Protein AF-A0A1M5XZ01-F1 (afdb_monomer_lite)

Foldseek 3Di:
DDDDDDPPPPDDDDDDDDDDDDDDDDDDDDDDDDDDDDDDDDDDDDDDDDDDDDDDPPPPPPPPPPPDDDPLLVLLVVLVVDDCVPHVVSNVLLVDDLVSLVVQLVVLVVQLVVCVVVVNVVSNVVSVVSNSNSVSSSCSSVVHHVVVVVVVLVVCCQVQNPPNPHDPPPPPPPDPDDDDPDDD

Radius of gyration: 32.96 Å; chains: 1; bounding box: 76×90×82 Å

Sequence (184 aa):
MTDAVKFSDLKYHDLHGDGSRRSETRRRSSGPRQPRAVRAQAPASSPRETENPLAPDSLSGIAPPSQQPGELDRLYRSLAEVTPESHPRTARLLASSTRKTAQKVIEEAGEVALEAVKHHPRGIVRESADLLYHLVALWHRAGIDPDDVW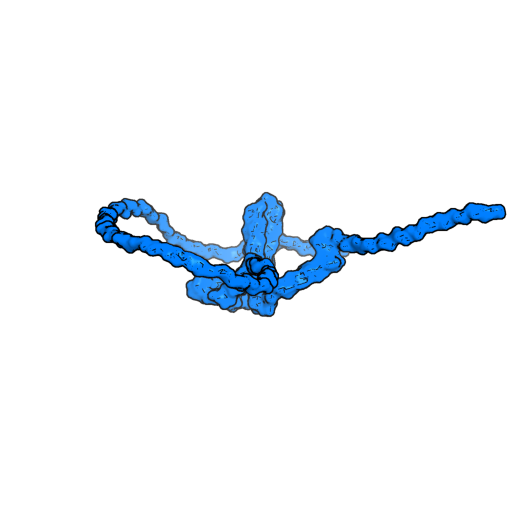TEMRCRADTLGIAEKRPKARSDHRNPPPTKTEQE

Structure (mmCIF, N/CA/C/O backbone):
data_AF-A0A1M5XZ01-F1
#
_entry.id   AF-A0A1M5XZ01-F1
#
loop_
_atom_site.group_PDB
_atom_site.id
_atom_site.type_symbol
_atom_site.label_atom_id
_atom_site.label_alt_id
_atom_site.label_comp_id
_atom_site.label_asym_id
_atom_site.label_entity_id
_atom_site.label_seq_id
_atom_site.pdbx_PDB_ins_code
_atom_site.Cartn_x
_atom_site.Cartn_y
_atom_site.Cartn_z
_atom_site.occupancy
_atom_site.B_iso_or_equiv
_atom_site.auth_seq_id
_atom_site.auth_comp_id
_atom_site.auth_asym_id
_atom_site.auth_atom_id
_atom_site.pdbx_PDB_model_num
ATOM 1 N N . MET A 1 1 ? 6.744 -15.001 32.342 1.00 37.38 1 MET A N 1
ATOM 2 C CA . MET A 1 1 ? 6.482 -13.586 32.008 1.00 37.38 1 MET A CA 1
ATOM 3 C C . MET A 1 1 ? 7.765 -13.056 31.404 1.00 37.38 1 MET A C 1
ATOM 5 O O . MET A 1 1 ? 8.748 -12.984 32.122 1.00 37.38 1 MET A O 1
ATOM 9 N N . THR A 1 2 ? 7.791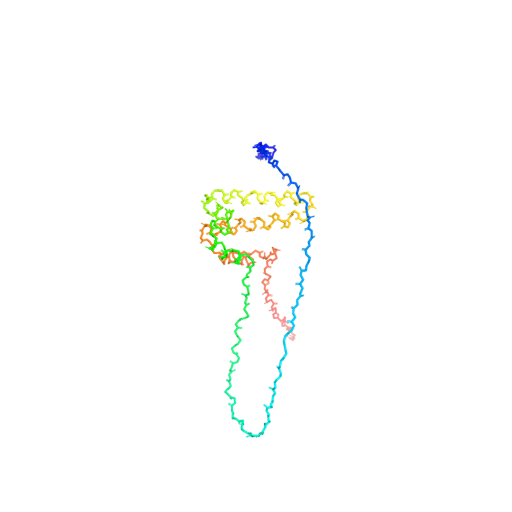 -12.844 30.092 1.00 37.16 2 THR A N 1
ATOM 10 C CA . THR A 1 2 ? 8.964 -12.350 29.351 1.00 37.16 2 THR A CA 1
ATOM 11 C C . THR A 1 2 ? 8.722 -10.907 28.940 1.00 37.16 2 THR A C 1
ATOM 13 O O . THR A 1 2 ? 7.599 -10.560 28.573 1.00 37.16 2 THR A O 1
ATOM 16 N N . ASP A 1 3 ? 9.756 -10.081 29.058 1.00 34.75 3 ASP A N 1
ATOM 17 C CA . ASP A 1 3 ? 9.628 -8.628 29.103 1.00 34.75 3 ASP A CA 1
ATOM 18 C C . ASP A 1 3 ? 9.077 -7.976 27.834 1.00 34.75 3 ASP A C 1
ATOM 20 O O . ASP A 1 3 ? 9.408 -8.334 26.702 1.00 34.75 3 ASP A O 1
ATOM 24 N N . ALA A 1 4 ? 8.268 -6.939 28.053 1.00 40.03 4 ALA A N 1
ATOM 25 C CA . ALA A 1 4 ? 7.840 -6.032 27.005 1.00 40.03 4 ALA A CA 1
ATOM 26 C C . ALA A 1 4 ? 9.023 -5.157 26.565 1.00 40.03 4 ALA A C 1
ATOM 28 O O . ALA A 1 4 ? 9.510 -4.320 27.330 1.00 40.03 4 ALA A O 1
ATOM 29 N N . VAL A 1 5 ? 9.454 -5.315 25.312 1.00 45.03 5 VAL A N 1
ATOM 30 C CA . VAL A 1 5 ? 10.414 -4.404 24.678 1.00 45.03 5 VAL A CA 1
ATOM 31 C C . VAL A 1 5 ? 9.781 -3.013 24.613 1.00 45.03 5 VAL A C 1
ATOM 33 O O . VAL A 1 5 ? 8.782 -2.803 23.925 1.00 45.03 5 VAL A O 1
ATOM 36 N N . LYS A 1 6 ? 10.339 -2.057 25.362 1.00 38.44 6 LYS A N 1
ATOM 37 C CA . LYS A 1 6 ? 9.835 -0.681 25.400 1.00 38.44 6 LYS A CA 1
ATOM 38 C C . LYS A 1 6 ? 10.097 0.003 24.059 1.00 38.44 6 LYS A C 1
ATOM 40 O O . LYS A 1 6 ? 11.237 0.137 23.633 1.00 38.44 6 LYS A O 1
ATOM 45 N N . PHE A 1 7 ? 9.036 0.502 23.431 1.00 39.72 7 PHE A N 1
ATOM 46 C CA . PHE A 1 7 ? 9.066 1.172 22.123 1.00 39.72 7 PHE A CA 1
ATOM 47 C C . PHE A 1 7 ? 9.685 2.594 22.159 1.00 39.72 7 PHE A C 1
ATOM 49 O O . PHE A 1 7 ? 9.495 3.387 21.244 1.00 39.72 7 PHE A O 1
ATOM 56 N N . SER A 1 8 ? 10.394 2.959 23.233 1.00 36.66 8 SER A N 1
ATOM 57 C CA . SER A 1 8 ? 10.839 4.332 23.520 1.00 36.66 8 SER A CA 1
ATOM 58 C C . SER A 1 8 ? 12.199 4.721 22.924 1.00 36.66 8 SER A C 1
ATOM 60 O O . SER A 1 8 ? 12.562 5.892 23.001 1.00 36.66 8 SER A O 1
ATOM 62 N N . ASP A 1 9 ? 12.944 3.776 22.339 1.00 37.22 9 ASP A N 1
ATOM 63 C CA . ASP A 1 9 ? 14.354 3.984 21.966 1.00 37.22 9 ASP A CA 1
ATOM 64 C C . ASP A 1 9 ? 14.627 4.130 20.453 1.00 37.22 9 ASP A C 1
ATOM 66 O O . ASP A 1 9 ? 15.781 4.308 20.055 1.00 37.22 9 ASP A O 1
ATOM 70 N N . LEU A 1 10 ? 13.597 4.164 19.591 1.00 35.38 10 LEU A N 1
ATOM 71 C CA . LEU A 1 10 ? 13.762 4.611 18.196 1.00 35.38 10 LEU A CA 1
ATOM 72 C C . LEU A 1 10 ? 13.876 6.144 18.119 1.00 35.38 10 LEU A C 1
ATOM 74 O O . LEU A 1 10 ? 12.946 6.854 17.735 1.00 35.38 10 LEU A O 1
ATOM 78 N N . LYS A 1 11 ? 15.056 6.667 18.464 1.00 40.47 11 LYS A N 1
ATOM 79 C CA . LYS A 1 11 ? 15.404 8.073 18.228 1.00 40.47 11 LYS A CA 1
ATOM 80 C C . LYS A 1 11 ? 15.720 8.311 16.752 1.00 40.47 11 LYS A C 1
ATOM 82 O O . LYS A 1 11 ? 16.821 8.010 16.294 1.00 40.47 11 LYS A O 1
ATOM 87 N N . TYR A 1 12 ? 14.782 8.924 16.032 1.00 42.06 12 TYR A N 1
ATOM 88 C CA . TYR A 1 12 ? 15.082 9.595 14.767 1.00 42.06 12 TYR A CA 1
ATOM 89 C C . TYR A 1 12 ? 16.076 10.734 15.020 1.00 42.06 12 TYR A C 1
ATOM 91 O O . TYR A 1 12 ? 15.744 11.709 15.694 1.00 42.06 12 TYR A O 1
ATOM 99 N N . HIS A 1 13 ? 17.278 10.623 14.458 1.00 34.59 13 HIS A N 1
ATOM 100 C CA . HIS A 1 13 ? 18.241 11.715 14.407 1.00 34.59 13 HIS A CA 1
ATOM 101 C C . HIS A 1 13 ? 18.594 12.070 12.961 1.00 34.59 13 HIS A C 1
ATOM 103 O O . HIS A 1 13 ? 19.030 11.225 12.188 1.00 34.59 13 HIS A O 1
ATOM 109 N N . ASP A 1 14 ? 18.459 13.370 12.701 1.00 30.44 14 ASP A N 1
ATOM 110 C CA . ASP A 1 14 ? 19.236 14.184 11.768 1.00 30.44 14 ASP A CA 1
ATOM 111 C C . ASP A 1 14 ? 19.038 14.000 10.249 1.00 30.44 14 ASP A C 1
ATOM 113 O O . ASP A 1 14 ? 19.613 13.126 9.605 1.00 30.44 14 ASP A O 1
ATOM 117 N N . LEU A 1 15 ? 18.287 14.945 9.669 1.00 36.50 15 LEU A N 1
ATOM 118 C CA . LEU A 1 15 ? 18.447 15.415 8.290 1.00 36.50 15 LEU A CA 1
ATOM 119 C C . LEU A 1 15 ? 18.188 16.931 8.236 1.00 36.50 15 LEU A C 1
ATOM 121 O O . LEU A 1 15 ? 17.136 17.386 7.781 1.00 36.50 15 LEU A O 1
ATOM 125 N N . HIS A 1 16 ? 19.154 17.736 8.684 1.00 38.16 16 HIS A N 1
ATOM 126 C CA . HIS A 1 16 ? 19.193 19.150 8.299 1.0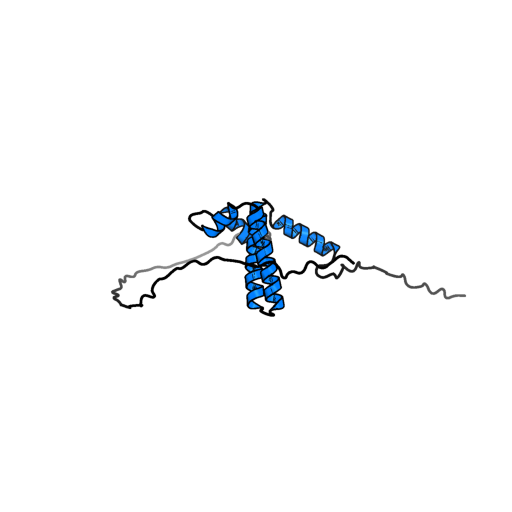0 38.16 16 HIS A CA 1
ATOM 127 C C . HIS A 1 16 ? 19.525 19.308 6.804 1.00 38.16 16 HIS A C 1
ATOM 129 O O . HIS A 1 16 ? 20.513 18.770 6.309 1.00 38.16 16 HIS A O 1
ATOM 135 N N . GLY A 1 17 ? 18.724 20.108 6.093 1.00 30.44 17 GLY A N 1
ATOM 136 C CA . GLY A 1 17 ? 18.967 20.500 4.703 1.00 30.44 17 GLY A CA 1
ATOM 137 C C . GLY A 1 17 ? 18.363 21.871 4.403 1.00 30.44 17 GLY A C 1
ATOM 138 O O . GLY A 1 17 ? 17.152 21.990 4.231 1.00 30.44 17 GLY A O 1
ATOM 139 N N . ASP A 1 18 ? 19.209 22.903 4.372 1.00 37.75 18 ASP A N 1
ATOM 140 C CA . ASP A 1 18 ? 18.843 24.277 3.995 1.00 37.75 18 ASP A CA 1
ATOM 141 C C . ASP A 1 18 ? 18.411 24.363 2.513 1.00 37.75 18 ASP A C 1
ATOM 143 O O . ASP A 1 18 ? 18.878 23.604 1.662 1.00 37.75 18 ASP A O 1
ATOM 147 N N . GLY A 1 19 ? 17.492 25.281 2.203 1.00 33.09 19 GLY A N 1
ATOM 148 C CA . GLY A 1 19 ? 16.737 25.303 0.948 1.00 33.09 19 GLY A CA 1
ATOM 149 C C . GLY A 1 19 ? 16.003 26.615 0.658 1.00 33.09 19 GLY A C 1
ATOM 150 O O . GLY A 1 19 ? 14.858 26.603 0.211 1.00 33.09 19 GLY A O 1
ATOM 151 N N . SER A 1 20 ? 16.639 27.760 0.913 1.00 35.44 20 SER A N 1
ATOM 152 C CA . SER A 1 20 ? 16.131 29.088 0.524 1.00 35.44 20 SER A CA 1
ATOM 153 C C . SER A 1 20 ? 15.692 29.181 -0.952 1.00 35.44 20 SER A C 1
ATOM 155 O O . SER A 1 20 ? 16.504 28.894 -1.835 1.00 35.44 20 SER A O 1
ATOM 157 N N . ARG A 1 21 ? 14.469 29.697 -1.226 1.00 37.91 21 ARG A N 1
ATOM 158 C CA . ARG A 1 21 ? 14.201 30.789 -2.208 1.00 37.91 21 ARG A CA 1
ATOM 159 C C . ARG A 1 21 ? 12.719 31.189 -2.393 1.00 37.91 21 ARG A C 1
ATOM 161 O O . ARG A 1 21 ? 11.892 30.403 -2.827 1.00 37.91 21 ARG A O 1
ATOM 168 N N . ARG A 1 22 ? 12.490 32.498 -2.211 1.00 40.38 22 ARG A N 1
ATOM 169 C CA . ARG A 1 22 ? 11.704 33.438 -3.051 1.00 40.38 22 ARG A CA 1
ATOM 170 C C . ARG A 1 22 ? 10.285 33.057 -3.510 1.00 40.38 22 ARG A C 1
ATOM 172 O O . ARG A 1 22 ? 10.085 32.349 -4.489 1.00 40.38 22 ARG A O 1
ATOM 179 N N . SER A 1 23 ? 9.316 33.743 -2.910 1.00 34.78 23 SER A N 1
ATOM 180 C CA . SER A 1 23 ? 8.018 34.061 -3.505 1.00 34.78 23 SER A CA 1
ATOM 181 C C . SER A 1 23 ? 8.154 35.153 -4.579 1.00 34.78 23 SER A C 1
ATOM 183 O O . SER A 1 23 ? 8.769 36.190 -4.336 1.00 34.78 23 SER A O 1
ATOM 185 N N . GLU A 1 24 ? 7.543 34.956 -5.749 1.00 41.56 24 GLU A N 1
ATOM 186 C CA . GLU A 1 24 ? 7.508 35.955 -6.826 1.00 41.56 24 GLU A CA 1
ATOM 187 C C . GLU A 1 24 ? 6.065 36.214 -7.285 1.00 41.56 24 GLU A C 1
ATOM 189 O O . GLU A 1 24 ? 5.220 35.315 -7.319 1.00 41.56 24 GLU A O 1
ATOM 194 N N . THR A 1 25 ? 5.735 37.483 -7.530 1.00 38.69 25 THR A N 1
ATOM 195 C CA . THR A 1 25 ? 4.351 37.970 -7.510 1.00 38.69 25 THR A CA 1
ATOM 196 C C . THR A 1 25 ? 3.698 38.073 -8.889 1.00 38.69 25 THR A C 1
ATOM 198 O O . THR A 1 25 ? 4.106 38.820 -9.774 1.00 38.69 25 THR A O 1
ATOM 201 N N . ARG A 1 26 ? 2.570 37.367 -9.002 1.00 39.81 26 ARG A N 1
ATOM 202 C CA . ARG A 1 26 ? 1.460 37.525 -9.958 1.00 39.81 26 ARG A CA 1
ATOM 203 C C . ARG A 1 26 ? 1.355 38.909 -10.633 1.00 39.81 26 ARG A C 1
ATOM 205 O O . ARG A 1 26 ? 1.011 39.893 -9.977 1.00 39.81 26 ARG A O 1
ATOM 212 N N . ARG A 1 27 ? 1.424 38.947 -11.970 1.00 44.69 27 ARG A N 1
ATOM 213 C CA . ARG A 1 27 ? 0.845 40.024 -12.804 1.00 44.69 27 ARG A CA 1
ATOM 214 C C . ARG A 1 27 ? -0.110 39.466 -13.865 1.00 44.69 27 ARG A C 1
ATOM 216 O O . ARG A 1 27 ? 0.029 38.332 -14.307 1.00 44.69 27 ARG A O 1
ATOM 223 N N . ARG A 1 28 ? -1.125 40.267 -14.209 1.00 43.34 28 ARG A N 1
ATOM 224 C CA . ARG A 1 28 ? -2.214 39.971 -15.159 1.00 43.34 28 ARG A CA 1
ATOM 225 C C . ARG A 1 28 ? -2.141 40.914 -16.362 1.00 43.34 28 ARG A C 1
ATOM 227 O O . ARG A 1 28 ? -1.995 42.113 -16.148 1.00 43.34 28 ARG A O 1
ATOM 234 N N . SER A 1 29 ? -2.420 40.390 -17.552 1.00 42.19 29 SER A N 1
ATOM 235 C CA . SER A 1 29 ? -2.969 41.101 -18.723 1.00 42.19 29 SER A CA 1
ATOM 236 C C . SER A 1 29 ? -3.299 40.073 -19.828 1.00 42.19 29 SER A C 1
ATOM 238 O O . SER A 1 29 ? -2.768 38.970 -19.797 1.00 42.19 29 SER A O 1
ATOM 240 N N . SER A 1 30 ? -4.066 40.350 -20.886 1.00 37.94 30 SER A N 1
ATOM 241 C CA . SER A 1 30 ? -5.474 40.782 -21.004 1.00 37.94 30 SER A CA 1
ATOM 242 C C . SER A 1 30 ? -5.759 41.135 -22.481 1.00 37.94 30 SER A C 1
ATOM 244 O O . SER A 1 30 ? -5.440 42.243 -22.903 1.00 37.94 30 SER A O 1
ATOM 246 N N . GLY A 1 31 ? -6.414 40.234 -23.231 1.00 38.25 31 GLY A N 1
ATOM 247 C CA . GLY A 1 31 ? -7.014 40.496 -24.560 1.00 38.25 31 GLY A CA 1
ATOM 248 C C . GLY A 1 31 ? -6.064 40.504 -25.778 1.00 38.25 31 GLY A C 1
ATOM 249 O O . GLY A 1 31 ? -4.852 40.509 -25.577 1.00 38.25 31 GLY A O 1
ATOM 250 N N . PRO A 1 32 ? -6.589 40.518 -27.033 1.00 48.31 32 PRO A N 1
ATOM 251 C CA . PRO A 1 32 ? -8.002 40.660 -27.439 1.00 48.31 32 PRO A CA 1
ATOM 252 C C . PRO A 1 32 ? -8.592 39.500 -28.300 1.00 48.31 32 PRO A C 1
ATOM 254 O O . PRO A 1 32 ? -7.889 38.599 -28.743 1.00 48.31 32 PRO A O 1
ATOM 257 N N . ARG A 1 33 ? -9.913 39.550 -28.558 1.00 41.56 33 ARG A N 1
ATOM 258 C CA . ARG A 1 33 ? -10.676 38.738 -29.550 1.00 41.56 33 ARG A CA 1
ATOM 259 C C . ARG A 1 33 ? -10.875 39.519 -30.861 1.00 41.56 33 ARG A C 1
ATOM 261 O O . ARG A 1 33 ? -10.953 40.734 -30.746 1.00 41.56 33 ARG A O 1
ATOM 268 N N . GLN A 1 34 ? -11.124 38.843 -32.003 1.00 44.97 34 GLN A N 1
ATOM 269 C CA . GLN A 1 34 ? -11.931 39.249 -33.203 1.00 44.97 34 GLN A CA 1
ATOM 270 C C . GLN A 1 34 ? -12.259 37.959 -34.062 1.00 44.97 34 GLN A C 1
ATOM 272 O O . GLN A 1 34 ? -11.977 36.879 -33.538 1.00 44.97 34 GLN A O 1
ATOM 277 N N . PRO A 1 35 ? -13.010 37.940 -35.203 1.00 46.03 35 PRO A N 1
ATOM 278 C CA . PRO A 1 35 ? -14.426 37.525 -35.180 1.00 46.03 35 PRO A CA 1
ATOM 279 C C . PRO A 1 35 ? -14.873 36.469 -36.248 1.00 46.03 35 PRO A C 1
ATOM 281 O O . PRO A 1 35 ? -14.068 35.804 -36.888 1.00 46.03 35 PRO A O 1
ATOM 284 N N . ARG A 1 36 ? -16.204 36.304 -36.389 1.00 42.09 36 ARG A N 1
ATOM 285 C CA . ARG A 1 36 ? -16.976 35.343 -37.222 1.00 42.09 36 ARG A CA 1
ATOM 286 C C . ARG A 1 36 ? -16.688 35.319 -38.737 1.00 42.09 36 ARG A C 1
ATOM 288 O O . ARG A 1 36 ? -16.480 36.362 -39.345 1.00 42.09 36 ARG A O 1
ATOM 295 N N . ALA A 1 37 ? -17.016 34.175 -39.354 1.00 39.75 37 ALA A N 1
ATOM 296 C CA . ALA A 1 37 ? -17.599 34.091 -40.701 1.00 39.75 37 ALA A CA 1
ATOM 297 C C . ALA A 1 37 ? -18.876 33.212 -40.698 1.00 39.75 37 ALA A C 1
ATOM 299 O O . ALA A 1 37 ? -19.025 32.336 -39.846 1.00 39.75 37 ALA A O 1
ATOM 300 N N . VAL A 1 38 ? -19.810 33.469 -41.622 1.00 39.91 38 VAL A N 1
ATOM 301 C CA . VAL A 1 38 ? -21.111 32.778 -41.768 1.00 39.91 38 VAL A CA 1
ATOM 302 C C . VAL A 1 38 ? -21.359 32.505 -43.251 1.00 39.91 38 VAL A C 1
ATOM 304 O O . VAL A 1 38 ? -21.236 33.435 -44.045 1.00 39.91 38 VAL A O 1
ATOM 307 N N . ARG A 1 39 ? -21.807 31.297 -43.627 1.00 37.19 39 ARG A N 1
ATOM 308 C CA . ARG A 1 39 ? -22.606 31.100 -44.851 1.00 37.19 39 ARG A CA 1
ATOM 309 C C . ARG A 1 39 ? -23.467 29.834 -44.781 1.00 37.19 39 ARG A C 1
ATOM 311 O O . ARG A 1 39 ? -23.043 28.827 -44.230 1.00 37.19 39 ARG A O 1
ATOM 318 N N . ALA A 1 40 ? -24.680 29.923 -45.319 1.00 35.50 40 ALA A N 1
ATOM 319 C CA . ALA A 1 40 ? -25.681 28.856 -45.360 1.00 35.50 40 ALA A CA 1
ATOM 320 C C . ALA A 1 40 ? -25.711 28.146 -46.727 1.00 35.50 40 ALA A C 1
ATOM 322 O O . ALA A 1 40 ? -25.275 28.751 -47.707 1.00 35.50 40 ALA A O 1
ATOM 323 N N . GLN A 1 41 ? -26.321 26.950 -46.804 1.00 34.31 41 GLN A N 1
ATOM 324 C CA . GLN A 1 41 ? -27.556 26.685 -47.584 1.00 34.31 41 GLN A CA 1
ATOM 325 C C . GLN A 1 41 ? -27.977 25.192 -47.566 1.00 34.31 41 GLN A C 1
ATOM 327 O O . GLN A 1 41 ? -27.135 24.303 -47.519 1.00 34.31 41 GLN A O 1
ATOM 332 N N . ALA A 1 42 ? -29.295 24.956 -47.613 1.00 41.19 42 ALA A N 1
ATOM 333 C CA . ALA A 1 42 ? -29.981 23.695 -47.971 1.00 41.19 42 ALA A CA 1
ATOM 334 C C . ALA A 1 42 ? -30.667 23.895 -49.363 1.00 41.19 42 ALA A C 1
ATOM 336 O O . ALA A 1 42 ? -30.479 24.996 -49.897 1.00 41.19 42 ALA A O 1
ATOM 337 N N . PRO A 1 43 ? -31.419 22.958 -50.007 1.00 53.41 43 PRO A N 1
ATOM 338 C CA . PRO A 1 43 ? -32.485 22.059 -49.496 1.00 53.41 43 PRO A CA 1
ATOM 339 C C . PRO A 1 43 ? -32.168 20.561 -49.832 1.00 53.41 43 PRO A C 1
ATOM 341 O O . PRO A 1 43 ? -30.985 20.244 -49.875 1.00 53.41 43 PRO A O 1
ATOM 344 N N . ALA A 1 44 ? -33.047 19.555 -50.023 1.00 37.72 44 ALA A N 1
ATOM 345 C CA . ALA A 1 44 ? -34.512 19.455 -50.195 1.00 37.72 44 ALA A CA 1
ATOM 346 C C . ALA A 1 44 ? -35.099 18.098 -49.692 1.00 37.72 44 ALA A C 1
ATOM 348 O O . ALA A 1 44 ? -34.556 17.510 -48.760 1.00 37.72 44 ALA A O 1
ATOM 349 N N . SER A 1 45 ? -36.227 17.634 -50.259 1.00 38.66 45 SER A N 1
ATOM 350 C CA . SER A 1 45 ? -37.171 16.680 -49.635 1.00 38.66 45 SER A CA 1
ATOM 351 C C . SER A 1 45 ? -37.503 15.417 -50.472 1.00 38.66 45 SER A C 1
ATOM 353 O O . SER A 1 45 ? -37.791 15.563 -51.652 1.00 38.66 45 SER A O 1
ATOM 355 N N . SER A 1 46 ? -37.615 14.250 -49.795 1.00 40.50 46 SER A N 1
ATOM 356 C CA . SER A 1 46 ? -38.801 13.329 -49.747 1.00 40.50 46 SER A CA 1
ATOM 357 C C . SER A 1 46 ? -39.324 12.565 -51.003 1.00 40.50 46 SER A C 1
ATOM 359 O O . SER A 1 46 ? -39.097 13.036 -52.110 1.00 40.50 46 SER A O 1
ATOM 361 N N . PRO A 1 47 ? -40.186 11.502 -50.884 1.00 52.22 47 PRO A N 1
ATOM 362 C CA . PRO A 1 47 ? -40.492 10.553 -49.769 1.00 52.22 47 PRO A CA 1
ATOM 363 C C . PRO A 1 47 ? -40.728 9.044 -50.179 1.00 52.22 47 PRO A C 1
ATOM 365 O O . PRO A 1 47 ? -40.670 8.721 -51.358 1.00 52.22 47 PRO A O 1
ATOM 368 N N . ARG A 1 48 ? -41.177 8.196 -49.210 1.00 40.00 48 ARG A N 1
ATOM 369 C CA . ARG A 1 48 ? -41.900 6.878 -49.333 1.00 40.00 48 ARG A CA 1
ATOM 370 C C . ARG A 1 48 ? -41.094 5.655 -49.834 1.00 40.00 48 ARG A C 1
ATOM 372 O O . ARG A 1 48 ? -40.123 5.835 -50.548 1.00 40.00 48 ARG A O 1
ATOM 379 N N . GLU A 1 49 ? -41.430 4.387 -49.542 1.00 38.16 49 GLU A N 1
ATOM 380 C CA . GLU A 1 49 ? -42.285 3.691 -48.538 1.00 38.16 49 GLU A CA 1
ATOM 381 C C . GLU A 1 49 ? -41.860 2.196 -48.517 1.00 38.16 49 GLU A C 1
ATOM 383 O O . GLU A 1 49 ? -41.410 1.711 -49.550 1.00 38.16 49 GLU A O 1
ATOM 388 N N . THR A 1 50 ? -42.092 1.458 -47.412 1.00 45.50 50 THR A N 1
ATOM 389 C CA . THR A 1 50 ? -41.957 -0.029 -47.277 1.00 45.50 50 THR A CA 1
ATOM 390 C C . THR A 1 50 ? -40.539 -0.623 -47.517 1.00 45.50 50 THR A C 1
ATOM 392 O O . THR A 1 50 ? -39.742 -0.068 -48.253 1.00 45.50 50 THR A O 1
ATOM 395 N N . GLU A 1 51 ? -40.071 -1.699 -46.873 1.00 40.50 51 GLU A N 1
ATOM 396 C CA . GLU A 1 51 ? -40.724 -2.842 -46.212 1.00 40.50 51 GLU A CA 1
ATOM 397 C C . GLU A 1 51 ? -40.074 -3.219 -44.860 1.00 40.50 51 GLU A C 1
ATOM 399 O O . GLU A 1 51 ? -38.967 -2.796 -44.533 1.00 40.50 51 GLU A O 1
ATOM 404 N N . ASN A 1 52 ? -40.762 -4.069 -44.090 1.00 51.66 52 ASN A N 1
ATOM 405 C CA . ASN A 1 52 ? -40.264 -4.715 -42.873 1.00 51.66 52 ASN A CA 1
ATOM 406 C C . ASN A 1 52 ? -40.132 -6.234 -43.102 1.00 51.66 52 ASN A C 1
ATOM 408 O O . ASN A 1 52 ? -41.167 -6.891 -43.233 1.00 51.66 52 ASN A O 1
ATOM 412 N N . PRO A 1 53 ? -38.915 -6.805 -43.085 1.00 49.69 53 PRO A N 1
ATOM 413 C CA . PRO A 1 53 ? -38.730 -8.245 -42.959 1.00 49.69 53 PRO A CA 1
ATOM 414 C C . PRO A 1 53 ? -37.973 -8.641 -41.676 1.00 49.69 53 PRO A C 1
ATOM 416 O O . PRO A 1 53 ? -36.854 -8.203 -41.436 1.00 49.69 53 PRO A O 1
ATOM 419 N N . LEU A 1 54 ? -38.601 -9.545 -40.915 1.00 41.84 54 LEU A N 1
ATOM 420 C CA . LEU A 1 54 ? -38.022 -10.513 -39.966 1.00 41.84 54 LEU A CA 1
ATOM 421 C C . LEU A 1 54 ? -36.807 -10.080 -39.117 1.00 41.84 54 LEU A C 1
ATOM 423 O O . LEU A 1 54 ? -35.657 -10.113 -39.550 1.00 41.84 54 LEU A O 1
ATOM 427 N N . ALA A 1 55 ? -37.061 -9.876 -37.823 1.00 48.25 55 ALA A N 1
ATOM 428 C CA . ALA A 1 55 ? -36.013 -9.924 -36.812 1.00 48.25 55 ALA A 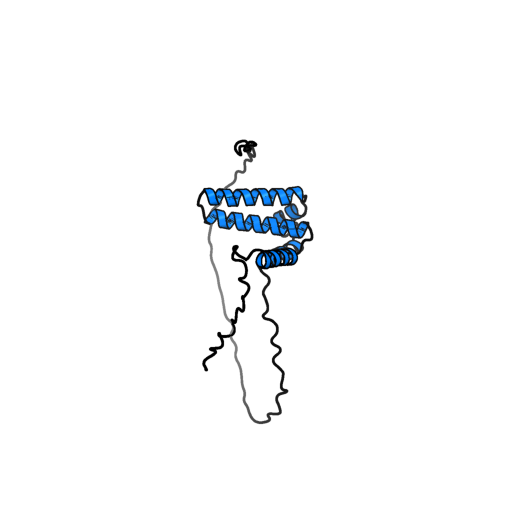CA 1
ATOM 429 C C . ALA A 1 55 ? -35.399 -11.341 -36.724 1.00 48.25 55 ALA A C 1
ATOM 431 O O . ALA A 1 55 ? -36.150 -12.308 -36.564 1.00 48.25 55 ALA A O 1
ATOM 432 N N . PRO A 1 56 ? -34.062 -11.497 -36.756 1.00 50.06 56 PRO A N 1
ATOM 433 C CA . PRO A 1 56 ? -33.421 -12.685 -36.217 1.00 50.06 56 PRO A CA 1
ATOM 434 C C . PRO A 1 56 ? -33.467 -12.611 -34.687 1.00 50.06 56 PRO A C 1
ATOM 436 O O . PRO A 1 56 ? -32.984 -11.642 -34.094 1.00 50.06 56 PRO A O 1
ATOM 439 N N . ASP A 1 57 ? -34.044 -13.642 -34.070 1.00 50.53 57 ASP A N 1
ATOM 440 C CA . ASP A 1 57 ? -34.217 -13.794 -32.621 1.00 50.53 57 ASP A CA 1
ATOM 441 C C . ASP A 1 57 ? -32.850 -13.922 -31.923 1.00 50.53 57 ASP A C 1
ATOM 443 O O . ASP A 1 57 ? -32.316 -15.002 -31.663 1.00 50.53 57 ASP A O 1
ATOM 447 N N . SER A 1 58 ? -32.215 -12.769 -31.727 1.00 47.00 58 SER A N 1
ATOM 448 C CA . SER A 1 58 ? -30.862 -12.650 -31.205 1.00 47.00 58 SER A CA 1
ATOM 449 C C . SER A 1 58 ? -30.940 -12.702 -29.692 1.00 47.00 58 SER A C 1
ATOM 451 O O . SER A 1 58 ? -31.083 -11.669 -29.034 1.00 47.00 58 SER A O 1
ATOM 453 N N . LEU A 1 59 ? -30.861 -13.928 -29.161 1.00 49.19 59 LEU A N 1
ATOM 454 C CA . LEU A 1 59 ? -30.726 -14.210 -27.735 1.00 49.19 59 LEU A CA 1
ATOM 455 C C . LEU A 1 59 ? -29.781 -13.191 -27.106 1.00 49.19 59 LEU A C 1
ATOM 457 O O . LEU A 1 59 ? -28.604 -13.123 -27.464 1.00 49.19 59 LEU A O 1
ATOM 461 N N . SER A 1 60 ? -30.331 -12.392 -26.189 1.00 50.31 60 SER A N 1
ATOM 462 C CA . SER A 1 60 ? -29.595 -11.351 -25.487 1.00 50.31 60 SER A CA 1
ATOM 463 C C . SER A 1 60 ? -28.390 -11.978 -24.800 1.00 50.31 60 SER A C 1
ATOM 465 O O . SER A 1 60 ? -28.508 -12.618 -23.751 1.00 50.31 60 SER A O 1
ATOM 467 N N . GLY A 1 61 ? -27.222 -11.796 -25.413 1.00 49.66 61 GLY A N 1
ATOM 468 C CA . GLY A 1 61 ? -25.949 -12.023 -24.768 1.00 49.66 61 GLY A CA 1
ATOM 469 C C . GLY A 1 61 ? -25.845 -11.018 -23.637 1.00 49.66 61 GLY A C 1
ATOM 470 O O . GLY A 1 61 ? -25.367 -9.903 -23.843 1.00 49.66 61 GLY A O 1
ATOM 471 N N . ILE A 1 62 ? -26.302 -11.415 -22.447 1.00 57.78 62 ILE A N 1
ATOM 472 C CA . ILE A 1 62 ? -25.980 -10.730 -21.201 1.00 57.78 62 ILE A CA 1
ATOM 473 C C . ILE A 1 62 ? -24.474 -10.906 -21.031 1.00 57.78 62 ILE A C 1
ATOM 475 O O . ILE A 1 62 ? -24.003 -11.858 -20.408 1.00 57.78 62 ILE A O 1
ATOM 479 N N . ALA A 1 63 ? -23.713 -9.999 -21.645 1.00 54.03 63 ALA A N 1
ATOM 480 C CA . ALA A 1 63 ? -22.313 -9.826 -21.328 1.00 54.03 63 ALA A CA 1
ATOM 481 C C . ALA A 1 63 ? -22.233 -9.686 -19.801 1.00 54.03 63 ALA A C 1
ATOM 483 O O . ALA A 1 63 ? -23.028 -8.923 -19.232 1.00 54.03 63 ALA A O 1
ATOM 484 N N . PRO A 1 64 ? -21.346 -10.435 -19.120 1.00 60.97 64 PRO A N 1
ATOM 485 C CA . PRO A 1 64 ? -21.210 -10.303 -17.679 1.00 60.97 64 PRO A CA 1
ATOM 486 C C . PRO A 1 64 ? -20.979 -8.822 -17.358 1.00 60.97 64 PRO A C 1
ATOM 488 O O . PRO A 1 64 ? -20.277 -8.150 -18.125 1.00 60.97 64 PRO A O 1
ATOM 491 N N . PRO A 1 65 ? -21.591 -8.286 -16.283 1.00 55.72 65 PRO A N 1
ATOM 492 C CA . PRO A 1 65 ? -21.476 -6.871 -15.962 1.00 55.72 65 PRO A CA 1
ATOM 493 C C . PRO A 1 65 ? -19.996 -6.511 -15.947 1.00 55.72 65 PRO A C 1
ATOM 495 O O . PRO A 1 65 ? -19.209 -7.209 -15.308 1.00 55.72 65 PRO A O 1
ATOM 498 N N . SER A 1 66 ? -19.620 -5.473 -16.695 1.00 57.00 66 SER A N 1
ATOM 499 C CA . SER A 1 66 ? -18.228 -5.079 -16.885 1.00 57.00 66 SER A CA 1
ATOM 500 C C . SER A 1 66 ? -17.658 -4.565 -15.567 1.00 57.00 66 SER A C 1
ATOM 502 O O . SER A 1 66 ? -17.665 -3.365 -15.289 1.00 57.00 66 SER A O 1
ATOM 504 N N . GLN A 1 67 ? -17.199 -5.501 -14.731 1.00 67.12 67 GLN A N 1
ATOM 505 C CA . GLN A 1 67 ? -16.586 -5.224 -13.443 1.00 67.12 67 GLN A CA 1
ATOM 506 C C . GLN A 1 67 ? -15.341 -4.392 -13.710 1.00 67.12 67 GLN A C 1
ATOM 508 O O . GLN A 1 67 ? -14.307 -4.882 -14.163 1.00 67.12 67 GLN A O 1
ATOM 513 N N . GLN A 1 68 ? -15.495 -3.089 -13.498 1.00 70.81 68 GLN A N 1
ATOM 514 C CA . GLN A 1 68 ? -14.398 -2.152 -13.577 1.00 70.81 68 GLN A CA 1
ATOM 515 C C . GLN A 1 68 ? -13.377 -2.575 -12.518 1.00 70.81 68 GLN A C 1
ATOM 517 O O . GLN A 1 68 ? -13.776 -2.741 -11.363 1.00 70.81 68 GLN A O 1
ATOM 522 N N . PRO A 1 69 ? -12.095 -2.762 -12.881 1.00 81.12 69 PRO A N 1
ATOM 523 C CA . PRO A 1 69 ? -11.086 -3.199 -11.926 1.00 81.12 69 PRO A CA 1
ATOM 524 C C . PRO A 1 69 ? -11.017 -2.227 -10.750 1.00 81.12 69 PRO A C 1
ATOM 526 O O . PRO A 1 69 ? -11.162 -1.013 -10.951 1.00 81.12 69 PRO A O 1
ATOM 529 N N . GLY A 1 70 ? -10.795 -2.756 -9.548 1.00 92.06 70 GLY A N 1
ATOM 530 C CA . GLY A 1 70 ? -10.700 -1.965 -8.329 1.00 92.06 70 GLY A CA 1
ATOM 531 C C . GLY A 1 70 ? -9.476 -1.053 -8.342 1.00 92.06 70 GLY A C 1
ATOM 532 O O . GLY A 1 70 ? -8.537 -1.248 -9.113 1.00 92.06 70 GLY A O 1
ATOM 533 N N . GLU A 1 71 ? -9.463 -0.045 -7.469 1.00 94.38 71 GLU A N 1
ATOM 534 C CA . GLU A 1 71 ? -8.384 0.956 -7.442 1.00 94.38 71 GLU A CA 1
ATOM 535 C C . GLU A 1 71 ? -6.995 0.346 -7.181 1.00 94.38 71 GLU A C 1
ATOM 537 O O . GLU A 1 71 ? -6.002 0.823 -7.727 1.00 94.38 71 GLU A O 1
ATOM 542 N N . LEU A 1 72 ? -6.915 -0.759 -6.432 1.00 96.12 72 LEU A N 1
ATOM 543 C CA . LEU A 1 72 ? -5.656 -1.473 -6.198 1.00 96.12 72 LEU A CA 1
ATOM 544 C C . LEU A 1 72 ? -5.182 -2.240 -7.441 1.00 96.12 72 LEU A C 1
ATOM 546 O O . LEU A 1 72 ? -3.993 -2.212 -7.750 1.00 96.12 72 LEU A O 1
ATOM 550 N N . ASP A 1 73 ? -6.091 -2.837 -8.215 1.00 95.69 73 ASP A N 1
ATOM 551 C CA . ASP A 1 73 ? -5.745 -3.506 -9.475 1.00 95.69 73 ASP A CA 1
ATOM 552 C C . ASP A 1 73 ? -5.376 -2.475 -10.559 1.00 95.69 73 ASP A C 1
ATOM 554 O O . ASP A 1 73 ? -4.543 -2.734 -11.432 1.00 95.69 73 ASP A O 1
ATOM 558 N N . ARG A 1 74 ? -6.010 -1.292 -10.540 1.00 95.81 74 ARG A N 1
ATOM 559 C CA . ARG A 1 74 ? -5.638 -0.150 -11.392 1.00 95.81 74 ARG A CA 1
ATOM 560 C C . ARG A 1 74 ? -4.227 0.311 -11.062 1.00 95.81 74 ARG A C 1
ATOM 562 O O . ARG A 1 74 ? -3.401 0.374 -11.966 1.00 95.81 74 ARG A O 1
ATOM 569 N N . LEU A 1 75 ? -3.938 0.536 -9.778 1.00 96.69 75 LEU A N 1
ATOM 570 C CA . LEU A 1 75 ? -2.603 0.887 -9.302 1.00 96.69 75 LEU A CA 1
ATOM 571 C C . LEU A 1 75 ? -1.569 -0.171 -9.709 1.00 96.69 75 LEU A C 1
ATOM 573 O O . LEU A 1 75 ? -0.557 0.184 -10.305 1.00 96.69 75 LEU A O 1
ATOM 577 N N . TYR A 1 76 ? -1.833 -1.456 -9.452 1.00 97.12 76 TYR A N 1
ATOM 578 C CA . TYR A 1 76 ? -0.920 -2.553 -9.787 1.00 97.12 76 TYR A CA 1
ATOM 579 C C . TYR A 1 76 ? -0.553 -2.573 -11.276 1.00 97.12 76 TYR A C 1
ATOM 581 O O . TYR A 1 76 ? 0.627 -2.655 -11.618 1.00 97.12 76 TYR A O 1
ATOM 589 N N . ARG A 1 77 ? -1.545 -2.429 -12.170 1.00 96.19 77 ARG A N 1
ATOM 590 C CA . ARG A 1 77 ? -1.297 -2.325 -13.620 1.00 96.19 77 ARG A CA 1
ATOM 591 C C . ARG A 1 77 ? -0.526 -1.053 -13.973 1.00 96.19 77 ARG A C 1
ATOM 593 O O . ARG A 1 77 ? 0.414 -1.121 -14.754 1.00 96.19 77 ARG A O 1
ATOM 600 N N . SER A 1 78 ? -0.863 0.090 -13.374 1.00 96.00 78 SER A N 1
ATOM 601 C CA . SER A 1 78 ? -0.144 1.350 -13.606 1.00 96.00 78 SER A CA 1
ATOM 602 C C . SER A 1 78 ? 1.326 1.305 -13.173 1.00 96.00 78 SER A C 1
ATOM 604 O O . SER A 1 78 ? 2.131 2.018 -13.763 1.00 96.00 78 SER A O 1
ATOM 606 N N . LEU A 1 79 ? 1.702 0.469 -12.195 1.00 96.38 79 LEU A N 1
ATOM 607 C CA . LEU A 1 79 ? 3.105 0.284 -11.801 1.00 96.38 79 LEU A CA 1
ATOM 608 C C . LEU A 1 79 ? 3.956 -0.395 -12.887 1.00 96.38 79 LEU A C 1
ATOM 610 O O . LEU A 1 79 ? 5.152 -0.123 -12.943 1.00 96.38 79 LEU A O 1
ATOM 614 N N . ALA A 1 80 ? 3.363 -1.210 -13.769 1.00 94.31 80 ALA A N 1
ATOM 615 C CA . ALA A 1 80 ? 4.081 -1.822 -14.893 1.00 94.31 80 ALA A CA 1
ATOM 616 C C . ALA A 1 80 ? 4.539 -0.784 -15.938 1.00 94.31 80 ALA A C 1
ATOM 618 O O . ALA A 1 80 ? 5.592 -0.940 -16.549 1.00 94.31 80 ALA A O 1
ATOM 619 N N . GLU A 1 81 ? 3.778 0.304 -16.088 1.00 95.62 81 GLU A N 1
ATOM 620 C CA . GLU A 1 81 ? 4.028 1.393 -17.045 1.00 95.62 81 GLU A CA 1
ATOM 621 C C . GLU A 1 81 ? 4.911 2.520 -16.462 1.00 95.62 81 GLU A C 1
ATOM 623 O O . GLU A 1 81 ? 5.107 3.570 -17.082 1.00 95.62 81 GLU A O 1
ATOM 628 N N . VAL A 1 82 ? 5.435 2.354 -15.241 1.00 95.75 82 VAL A N 1
ATOM 629 C CA . VAL A 1 82 ? 6.256 3.372 -14.570 1.00 95.75 82 VAL A CA 1
ATOM 630 C C . VAL A 1 82 ? 7.648 3.456 -15.191 1.00 95.75 82 VAL A C 1
ATOM 632 O O . VAL A 1 82 ? 8.449 2.527 -15.104 1.00 95.75 82 VAL A O 1
ATOM 635 N N . THR A 1 83 ? 7.991 4.640 -15.702 1.00 95.19 83 THR A N 1
ATOM 636 C CA . THR A 1 83 ? 9.348 4.963 -16.170 1.00 95.19 83 THR A CA 1
ATOM 637 C C . THR A 1 83 ? 10.021 6.018 -15.277 1.00 95.19 83 THR A C 1
ATOM 639 O O . THR A 1 83 ? 9.328 6.774 -14.582 1.00 95.19 83 THR A O 1
ATOM 642 N N . PRO A 1 84 ? 11.366 6.124 -15.275 1.00 94.88 84 PRO A N 1
ATOM 643 C CA . PRO A 1 84 ? 12.082 7.182 -14.558 1.00 94.88 84 PRO A CA 1
ATOM 644 C C . PRO A 1 84 ? 11.691 8.605 -14.980 1.00 94.88 84 PRO A C 1
ATOM 646 O O . PRO A 1 84 ? 11.730 9.512 -14.153 1.00 94.88 84 PRO A O 1
ATOM 649 N N . GLU A 1 85 ? 11.297 8.803 -16.237 1.00 95.44 85 GLU A N 1
ATOM 650 C CA . GLU A 1 85 ? 10.938 10.102 -16.820 1.00 95.44 85 GLU A CA 1
ATOM 651 C C . GLU A 1 85 ? 9.520 10.520 -16.419 1.00 95.44 85 GLU A C 1
ATOM 653 O O . GLU A 1 85 ? 9.278 11.686 -16.113 1.00 95.44 85 GLU A O 1
ATOM 658 N N . SER A 1 86 ? 8.588 9.562 -16.401 1.00 93.62 86 SER A N 1
ATOM 659 C CA . SER A 1 86 ? 7.181 9.798 -16.067 1.00 93.62 86 SER A CA 1
ATOM 660 C C . SER A 1 86 ? 6.948 9.871 -14.555 1.00 93.62 86 SER A C 1
ATOM 662 O O . SER A 1 86 ? 6.278 10.782 -14.068 1.00 93.62 86 SER A O 1
ATOM 664 N N . HIS A 1 87 ? 7.535 8.944 -13.791 1.00 94.75 87 HIS A N 1
ATOM 665 C CA . HIS A 1 87 ? 7.280 8.780 -12.358 1.00 94.75 87 HIS A CA 1
ATOM 666 C C . HIS A 1 87 ? 8.586 8.534 -11.569 1.00 94.75 87 HIS A C 1
ATOM 668 O O . HIS A 1 87 ? 8.748 7.490 -10.931 1.00 94.75 87 HIS A O 1
ATOM 674 N N . PRO A 1 88 ? 9.525 9.504 -11.515 1.00 93.50 88 PRO A N 1
ATOM 675 C CA . PRO A 1 88 ? 10.869 9.321 -10.944 1.00 93.50 88 PRO A CA 1
ATOM 676 C C . PRO A 1 88 ? 10.905 8.907 -9.466 1.00 93.50 88 PRO A C 1
ATOM 678 O O . PRO A 1 88 ? 11.918 8.391 -8.993 1.00 93.50 88 PRO A O 1
ATOM 681 N N . ARG A 1 89 ? 9.849 9.156 -8.680 1.00 92.25 89 ARG A N 1
ATOM 682 C CA . ARG A 1 89 ? 9.752 8.653 -7.294 1.00 92.25 89 ARG A CA 1
ATOM 683 C C . ARG A 1 89 ? 9.435 7.157 -7.282 1.00 92.25 89 ARG A C 1
ATOM 685 O O . ARG A 1 89 ? 10.181 6.390 -6.681 1.00 92.25 89 ARG A O 1
ATOM 692 N N . THR A 1 90 ? 8.392 6.754 -7.999 1.00 93.81 90 THR A N 1
ATOM 693 C CA . THR A 1 90 ? 7.940 5.362 -8.101 1.00 93.81 90 THR A CA 1
ATOM 694 C C . THR A 1 90 ? 8.965 4.482 -8.805 1.00 93.81 90 THR A C 1
ATOM 696 O O . THR A 1 90 ? 9.299 3.426 -8.284 1.00 93.81 90 THR A O 1
ATOM 699 N N . ALA A 1 91 ? 9.577 4.950 -9.895 1.00 94.94 91 ALA A N 1
ATOM 700 C CA . ALA A 1 91 ? 10.645 4.223 -10.581 1.00 94.94 91 ALA A CA 1
ATOM 701 C C . ALA A 1 91 ? 11.833 3.924 -9.646 1.00 94.94 91 ALA A C 1
ATOM 703 O O . ALA A 1 91 ? 12.326 2.799 -9.604 1.00 94.94 91 ALA A O 1
ATOM 704 N N . ARG A 1 92 ? 12.247 4.895 -8.814 1.00 95.00 92 ARG A N 1
ATOM 705 C CA . ARG A 1 92 ? 13.291 4.682 -7.792 1.00 95.00 92 ARG A CA 1
ATOM 706 C C . ARG A 1 92 ? 12.859 3.728 -6.676 1.00 95.00 92 ARG A C 1
ATOM 708 O O . ARG A 1 92 ? 13.711 3.010 -6.162 1.00 95.00 92 ARG A O 1
ATOM 715 N N . LEU A 1 93 ? 11.577 3.707 -6.302 1.00 93.56 93 LEU A N 1
ATOM 716 C CA . LEU A 1 93 ? 11.030 2.748 -5.335 1.00 93.56 93 LEU A CA 1
ATOM 717 C C . LEU A 1 93 ? 11.038 1.320 -5.903 1.00 93.56 93 LEU A C 1
ATOM 719 O O . LEU A 1 93 ? 11.534 0.413 -5.237 1.00 93.56 93 LEU A O 1
ATOM 723 N N . LEU A 1 94 ? 10.549 1.125 -7.131 1.00 93.12 94 LEU A N 1
ATOM 724 C CA . LEU A 1 94 ? 10.502 -0.181 -7.798 1.00 93.12 94 LEU A CA 1
ATOM 725 C C . LEU A 1 94 ? 11.912 -0.732 -8.074 1.00 93.12 94 LEU A C 1
ATOM 727 O O . LEU A 1 94 ? 12.167 -1.914 -7.838 1.00 93.12 94 LEU A O 1
ATOM 731 N N . ALA A 1 95 ? 12.853 0.137 -8.462 1.00 93.75 95 ALA A N 1
ATOM 732 C CA . ALA A 1 95 ? 14.272 -0.193 -8.613 1.00 93.75 95 ALA A CA 1
ATOM 733 C C . ALA A 1 95 ? 15.018 -0.405 -7.276 1.00 93.75 95 ALA A C 1
ATOM 735 O O . ALA A 1 95 ? 16.151 -0.888 -7.272 1.00 93.75 95 ALA A O 1
ATOM 736 N N . SER A 1 96 ? 14.421 -0.048 -6.132 1.00 92.94 96 SER A N 1
ATOM 737 C CA . SER A 1 96 ? 15.021 -0.278 -4.813 1.00 92.94 96 SER A CA 1
ATOM 738 C C . SER A 1 96 ? 14.917 -1.749 -4.390 1.00 92.94 96 SER A C 1
ATOM 740 O O . SER A 1 96 ? 14.167 -2.527 -4.970 1.00 92.94 96 SER A O 1
ATOM 742 N N . SER A 1 97 ? 15.689 -2.178 -3.387 1.00 95.31 97 SER A N 1
ATOM 743 C CA . SER A 1 97 ? 15.641 -3.571 -2.930 1.00 95.31 97 SER A CA 1
ATOM 744 C C . SER A 1 97 ? 14.333 -3.894 -2.203 1.00 95.31 97 SER A C 1
ATOM 746 O O . SER A 1 97 ? 13.744 -3.037 -1.550 1.00 95.31 97 SER A O 1
ATOM 748 N N . THR A 1 98 ? 13.924 -5.167 -2.211 1.00 95.25 98 THR A N 1
ATOM 749 C CA . THR A 1 98 ? 12.699 -5.629 -1.527 1.00 95.25 98 THR A CA 1
ATOM 750 C C . THR A 1 98 ? 12.701 -5.273 -0.036 1.00 95.25 98 THR A C 1
ATOM 752 O O . THR A 1 98 ? 11.660 -4.931 0.513 1.00 95.25 98 THR A O 1
ATOM 755 N N . ARG A 1 99 ? 13.883 -5.238 0.602 1.00 96.12 99 ARG A N 1
ATOM 756 C CA . ARG A 1 99 ? 14.062 -4.740 1.976 1.00 96.12 99 ARG A CA 1
ATOM 757 C C . ARG A 1 99 ? 13.629 -3.276 2.138 1.00 96.12 99 ARG A C 1
ATOM 759 O O . ARG A 1 99 ? 13.025 -2.956 3.151 1.00 96.12 99 ARG A O 1
ATOM 766 N N . LYS A 1 100 ? 13.929 -2.395 1.176 1.00 95.44 100 LYS A N 1
ATOM 767 C CA . LYS A 1 100 ? 13.520 -0.979 1.218 1.00 95.44 100 LYS A CA 1
ATOM 768 C C . LYS A 1 100 ? 12.013 -0.820 1.008 1.00 95.44 100 LYS A C 1
ATOM 770 O O . LYS A 1 100 ? 11.392 -0.057 1.739 1.00 95.44 100 LYS A O 1
ATOM 775 N N . THR A 1 101 ? 11.413 -1.571 0.084 1.00 95.12 101 THR A N 1
ATOM 776 C CA . THR A 1 101 ? 9.953 -1.552 -0.116 1.00 95.12 101 THR A CA 1
ATOM 777 C C . THR A 1 101 ? 9.206 -2.095 1.108 1.00 95.12 101 THR A C 1
ATOM 779 O O . THR A 1 101 ? 8.248 -1.477 1.557 1.00 95.12 101 THR A O 1
ATOM 782 N N . ALA A 1 102 ? 9.677 -3.196 1.705 1.00 96.88 102 ALA A N 1
ATOM 783 C CA . ALA A 1 102 ? 9.092 -3.760 2.924 1.00 96.88 102 ALA A CA 1
ATOM 784 C C . ALA A 1 102 ? 9.265 -2.843 4.149 1.00 96.88 102 ALA A C 1
ATOM 786 O O . ALA A 1 102 ? 8.337 -2.701 4.938 1.00 96.88 102 ALA A O 1
ATOM 787 N N . GLN A 1 103 ? 10.418 -2.175 4.282 1.00 97.88 103 GLN A N 1
ATOM 788 C CA . GLN A 1 103 ? 10.639 -1.152 5.310 1.00 97.88 103 GLN A CA 1
ATOM 789 C C . GLN A 1 103 ? 9.599 -0.026 5.206 1.00 97.88 103 GLN A C 1
ATOM 791 O O . GLN A 1 103 ? 9.043 0.380 6.221 1.00 97.88 103 GLN A O 1
ATOM 796 N N . LYS A 1 104 ? 9.272 0.411 3.983 1.00 97.69 104 LYS A N 1
ATOM 797 C CA . LYS A 1 104 ? 8.220 1.406 3.755 1.00 97.69 104 LYS A CA 1
ATOM 798 C C . LYS A 1 104 ? 6.837 0.934 4.218 1.00 97.69 104 LYS A C 1
ATOM 800 O O . LYS A 1 104 ? 6.171 1.666 4.932 1.00 97.69 104 LYS A O 1
ATOM 805 N N . VAL A 1 105 ? 6.445 -0.307 3.918 1.00 98.56 105 VAL A N 1
ATOM 806 C CA . VAL A 1 105 ? 5.182 -0.892 4.425 1.00 98.56 105 VAL A CA 1
ATOM 807 C C . VAL A 1 105 ? 5.118 -0.888 5.963 1.00 98.56 105 VAL A C 1
ATOM 809 O O . VAL A 1 105 ? 4.054 -0.648 6.526 1.00 9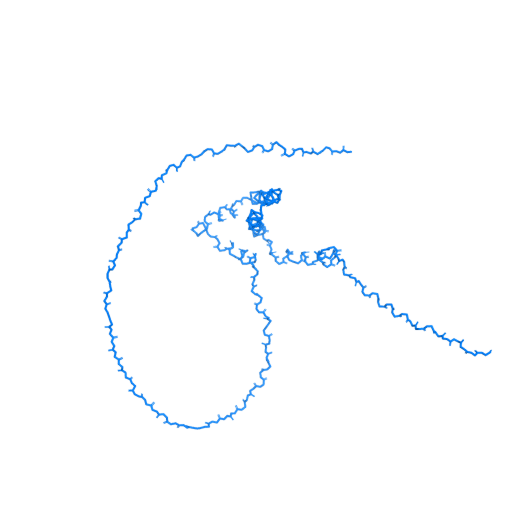8.56 105 VAL A O 1
ATOM 812 N N . ILE A 1 106 ? 6.243 -1.126 6.649 1.00 98.50 106 ILE A N 1
ATOM 813 C CA . ILE A 1 106 ? 6.321 -1.079 8.120 1.00 98.50 106 ILE A CA 1
ATOM 814 C C . ILE A 1 106 ? 6.176 0.357 8.645 1.00 98.50 106 ILE A C 1
ATOM 816 O O . ILE A 1 106 ? 5.481 0.563 9.639 1.00 98.50 106 ILE A O 1
ATOM 820 N N . GLU A 1 107 ? 6.809 1.332 7.987 1.00 98.50 107 GLU A N 1
ATOM 821 C CA . GLU A 1 107 ? 6.694 2.758 8.323 1.00 98.50 107 GLU A CA 1
ATOM 822 C C . GLU A 1 107 ? 5.236 3.223 8.223 1.00 98.50 107 GLU A C 1
ATOM 824 O O . GLU A 1 107 ? 4.662 3.606 9.242 1.00 98.50 107 GLU A O 1
ATOM 829 N N . GLU A 1 108 ? 4.593 3.066 7.060 1.00 98.62 108 GLU A N 1
ATOM 830 C CA . GLU A 1 108 ? 3.213 3.542 6.865 1.00 98.62 108 GLU A CA 1
ATOM 831 C C . GLU A 1 108 ? 2.213 2.828 7.801 1.00 98.62 108 GLU A C 1
ATOM 833 O O . GLU A 1 108 ? 1.289 3.445 8.328 1.00 98.62 108 GLU A O 1
ATOM 838 N N . ALA A 1 109 ? 2.412 1.533 8.093 1.00 98.75 109 ALA A N 1
ATOM 839 C CA . ALA A 1 109 ? 1.585 0.810 9.066 1.00 98.75 109 ALA A CA 1
ATOM 840 C C . ALA A 1 109 ? 1.739 1.355 10.500 1.00 98.75 109 ALA A C 1
ATOM 842 O O . ALA A 1 109 ? 0.764 1.398 11.259 1.00 98.75 109 ALA A O 1
ATOM 843 N N . GLY A 1 110 ? 2.948 1.788 10.870 1.00 98.69 110 GLY A N 1
ATOM 844 C CA . GLY A 1 110 ? 3.210 2.482 12.129 1.00 98.69 110 GLY A CA 1
ATOM 845 C C . GLY A 1 110 ? 2.547 3.858 12.184 1.00 98.69 110 GLY A C 1
ATOM 846 O O . GLY A 1 110 ? 1.969 4.216 13.212 1.00 98.69 110 GLY A O 1
ATOM 847 N N . GLU A 1 111 ? 2.566 4.603 11.077 1.00 98.62 111 GLU A N 1
ATOM 848 C CA . GLU A 1 111 ? 1.934 5.924 10.977 1.00 98.62 111 GLU A CA 1
ATOM 849 C C . GLU A 1 111 ? 0.396 5.828 11.036 1.00 98.62 111 GLU A C 1
ATOM 851 O O . GLU A 1 111 ? -0.216 6.536 11.839 1.00 98.62 111 GLU A O 1
ATOM 856 N N . VAL A 1 112 ? -0.233 4.858 10.352 1.00 98.81 112 VAL A N 1
ATOM 857 C CA . VAL A 1 112 ? -1.674 4.539 10.506 1.00 98.81 112 VAL A CA 1
ATOM 858 C C . VAL A 1 112 ? -2.043 4.289 11.971 1.00 98.81 112 VAL A C 1
ATOM 860 O O . VAL A 1 112 ? -3.013 4.860 12.480 1.00 98.81 112 VAL A O 1
ATOM 863 N N . ALA A 1 113 ? -1.277 3.440 12.665 1.00 98.69 113 ALA A N 1
ATOM 864 C CA . ALA A 1 113 ? -1.530 3.114 14.067 1.00 98.69 113 ALA A CA 1
ATOM 865 C C . ALA A 1 113 ? -1.355 4.339 14.983 1.00 98.69 113 ALA A C 1
ATOM 867 O O . ALA A 1 113 ? -2.143 4.546 15.909 1.00 98.69 113 ALA A O 1
ATOM 868 N N . LEU A 1 114 ? -0.362 5.187 14.706 1.00 98.56 114 LEU A N 1
ATOM 869 C CA . LEU A 1 114 ? -0.105 6.410 15.460 1.00 98.56 114 LEU A CA 1
ATOM 870 C C . LEU A 1 114 ? -1.209 7.464 15.258 1.00 98.56 114 LEU A C 1
ATOM 872 O O . LEU A 1 114 ? -1.652 8.075 16.232 1.00 98.56 114 LEU A O 1
ATOM 876 N N . GLU A 1 115 ? -1.696 7.661 14.032 1.00 98.62 115 GLU A N 1
ATOM 877 C CA . GLU A 1 115 ? -2.818 8.568 13.745 1.00 98.62 115 GLU A CA 1
ATOM 878 C C . GLU A 1 115 ? -4.141 8.073 14.356 1.00 98.62 115 GLU A C 1
ATOM 880 O O . GLU A 1 115 ? -4.970 8.886 14.781 1.00 98.62 115 GLU A O 1
ATOM 885 N N . ALA A 1 116 ? -4.313 6.753 14.497 1.00 98.38 116 ALA A N 1
ATOM 886 C CA . ALA A 1 116 ? -5.422 6.165 15.247 1.00 98.38 116 ALA A CA 1
ATOM 887 C C . ALA A 1 116 ? -5.338 6.475 16.753 1.00 98.38 116 ALA A C 1
ATOM 889 O O . ALA A 1 116 ? -6.335 6.905 17.339 1.00 98.38 116 ALA A O 1
ATOM 890 N N . VAL A 1 117 ? -4.153 6.348 17.365 1.00 98.56 117 VAL A N 1
ATOM 891 C CA . VAL A 1 117 ? -3.905 6.728 18.774 1.00 98.56 117 VAL A CA 1
ATOM 892 C C . VAL A 1 117 ? -4.102 8.232 19.006 1.00 98.56 117 VAL A C 1
ATOM 894 O O . VAL A 1 117 ? -4.597 8.632 20.056 1.00 98.56 117 VAL A O 1
ATOM 897 N N . LYS A 1 118 ? -3.784 9.078 18.019 1.00 98.19 118 LYS A N 1
ATOM 898 C CA . LYS A 1 118 ? -4.048 10.532 18.048 1.00 98.19 118 LYS A CA 1
ATOM 899 C C . LYS A 1 118 ? -5.521 10.906 17.811 1.00 98.19 118 LYS A C 1
ATOM 901 O O . LYS A 1 118 ? -5.845 12.091 17.845 1.00 98.19 118 LYS A O 1
ATOM 906 N N . HIS A 1 119 ? -6.400 9.939 17.533 1.00 97.62 119 HIS A N 1
ATOM 907 C CA . HIS A 1 119 ? -7.795 10.161 17.127 1.00 97.62 119 HIS A CA 1
ATOM 908 C C . HIS A 1 119 ? -7.951 11.107 15.917 1.00 97.62 119 HIS A C 1
ATOM 910 O O . HIS A 1 119 ? -8.901 11.889 15.847 1.00 97.62 119 HIS A O 1
ATOM 916 N N . HIS A 1 120 ? -7.028 11.048 14.950 1.00 98.19 120 HIS A N 1
ATOM 917 C CA . HIS A 1 120 ? -7.000 11.954 13.801 1.00 98.19 120 HIS A CA 1
ATOM 918 C C . HIS A 1 120 ? -7.480 11.254 12.511 1.00 98.19 120 HIS A C 1
ATOM 920 O O . HIS A 1 120 ? -6.673 10.731 11.741 1.00 98.19 120 HIS A O 1
ATOM 926 N N . PRO A 1 121 ? -8.795 11.257 12.201 1.00 98.12 121 PRO A N 1
ATOM 927 C CA . PRO A 1 121 ? -9.358 10.433 11.125 1.00 98.12 121 PRO A CA 1
ATOM 928 C C . PRO A 1 121 ? -8.848 10.799 9.726 1.00 98.12 121 PRO A C 1
ATOM 930 O O . PRO A 1 121 ? -8.806 9.945 8.846 1.00 98.12 121 PRO A O 1
ATOM 933 N N . ARG A 1 122 ? -8.440 12.056 9.502 1.00 98.44 122 ARG A N 1
ATOM 934 C CA . ARG A 1 122 ? -7.841 12.475 8.225 1.00 98.44 122 ARG A CA 1
ATOM 935 C C . ARG A 1 122 ? -6.403 11.984 8.053 1.00 98.44 122 ARG A C 1
ATOM 937 O O . ARG A 1 122 ? -6.021 11.758 6.911 1.00 98.44 122 ARG A O 1
ATOM 944 N N . GLY A 1 123 ? -5.650 11.824 9.144 1.00 98.19 123 GLY A N 1
ATOM 945 C CA . GLY A 1 123 ? -4.350 11.151 9.139 1.00 98.19 123 GLY A CA 1
ATOM 946 C C . GLY A 1 123 ? -4.533 9.681 8.794 1.00 98.19 123 GLY A C 1
ATOM 947 O O . GLY A 1 123 ? -4.059 9.247 7.755 1.00 98.19 123 GLY A O 1
ATOM 948 N N . ILE A 1 124 ? -5.374 8.964 9.554 1.00 98.75 124 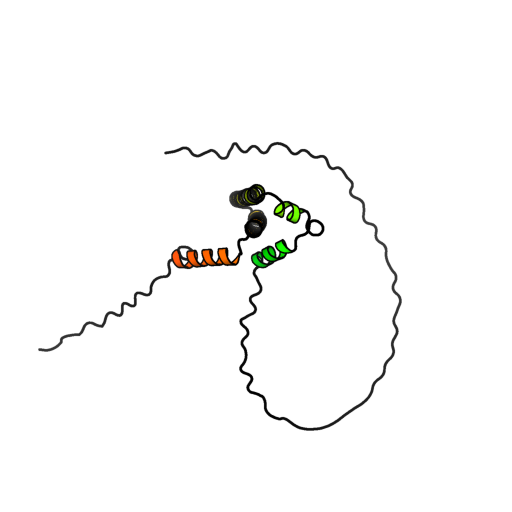ILE A N 1
ATOM 949 C CA . ILE A 1 124 ? -5.680 7.539 9.315 1.00 98.75 124 ILE A CA 1
ATOM 950 C C . ILE A 1 124 ? -5.998 7.258 7.838 1.00 98.75 124 ILE A C 1
ATOM 952 O O . ILE A 1 124 ? -5.440 6.329 7.266 1.00 98.75 124 ILE A O 1
ATOM 956 N N . VAL A 1 125 ? -6.862 8.059 7.199 1.00 98.62 125 VAL A N 1
ATOM 957 C CA . VAL A 1 125 ? -7.222 7.877 5.778 1.00 98.62 125 VAL A CA 1
ATOM 958 C C . VAL A 1 125 ? -6.039 8.101 4.827 1.00 98.62 125 VAL A C 1
ATOM 960 O O . VAL A 1 125 ? -5.948 7.400 3.822 1.00 98.62 125 VAL A O 1
ATOM 963 N N . ARG A 1 126 ? -5.146 9.053 5.121 1.00 98.50 126 ARG A N 1
ATOM 964 C CA . ARG A 1 126 ? -3.950 9.326 4.306 1.00 98.50 126 ARG A CA 1
ATOM 965 C C . ARG A 1 126 ? -2.924 8.217 4.447 1.00 98.50 126 ARG A C 1
ATOM 967 O O . ARG A 1 126 ? -2.607 7.580 3.448 1.00 98.50 126 ARG A O 1
ATOM 974 N N . GLU A 1 127 ? -2.536 7.899 5.676 1.00 98.69 127 GLU A N 1
ATOM 975 C CA . GLU A 1 127 ? -1.496 6.895 5.906 1.00 98.69 127 GLU A CA 1
ATOM 976 C C . GLU A 1 127 ? -1.997 5.496 5.494 1.00 98.69 127 GLU A C 1
ATOM 978 O O . GLU A 1 127 ? -1.221 4.654 5.056 1.00 98.69 127 GLU A O 1
ATOM 983 N N . SER A 1 128 ? -3.318 5.245 5.524 1.00 98.69 128 SER A N 1
ATOM 984 C CA . SER A 1 128 ? -3.900 4.008 4.972 1.00 98.69 128 SER A CA 1
ATOM 985 C C . SER A 1 128 ? -3.785 3.938 3.448 1.00 98.69 128 SER A C 1
ATOM 987 O O . SER A 1 128 ? -3.611 2.849 2.904 1.00 98.69 128 SER A O 1
ATOM 989 N N . ALA A 1 129 ? -3.887 5.069 2.745 1.00 98.50 129 ALA A N 1
ATOM 990 C CA . ALA A 1 129 ? -3.696 5.111 1.298 1.00 98.50 129 ALA A CA 1
ATOM 991 C C . ALA A 1 129 ? -2.222 4.885 0.926 1.00 98.50 129 ALA A C 1
ATOM 993 O O . ALA A 1 129 ? -1.947 4.105 0.013 1.00 98.50 129 ALA A O 1
ATOM 994 N N . ASP A 1 130 ? -1.289 5.484 1.670 1.00 98.12 130 ASP A N 1
ATOM 995 C CA . ASP A 1 130 ? 0.150 5.303 1.450 1.00 98.12 130 ASP A CA 1
ATOM 996 C C . ASP A 1 130 ? 0.616 3.884 1.845 1.00 98.12 130 ASP A C 1
ATOM 998 O O . ASP A 1 130 ? 1.380 3.256 1.104 1.00 98.12 130 ASP A O 1
ATOM 1002 N N . LEU A 1 131 ? 0.051 3.293 2.907 1.00 98.75 131 LEU A N 1
ATOM 1003 C CA . LEU A 1 131 ? 0.221 1.875 3.252 1.00 98.75 131 LEU A CA 1
ATOM 1004 C C . LEU A 1 131 ? -0.251 0.947 2.123 1.00 98.75 131 LEU A C 1
ATOM 1006 O O . LEU A 1 131 ? 0.487 0.046 1.719 1.00 98.75 131 LEU A O 1
ATOM 1010 N N . LEU A 1 132 ? -1.463 1.159 1.595 1.00 98.44 132 LEU A N 1
ATOM 1011 C CA . LEU A 1 132 ? -1.991 0.368 0.479 1.00 98.44 132 LEU A CA 1
ATOM 1012 C C . LEU A 1 132 ? -1.138 0.536 -0.785 1.00 98.44 132 LEU A C 1
ATOM 1014 O O . LEU A 1 132 ? -0.859 -0.449 -1.470 1.00 98.44 132 LEU A O 1
ATOM 1018 N N . TYR A 1 133 ? -0.665 1.751 -1.066 1.00 98.19 133 TYR A N 1
ATOM 1019 C CA . TYR A 1 133 ? 0.235 2.022 -2.184 1.00 98.19 133 TYR A CA 1
ATOM 1020 C C . TYR A 1 133 ? 1.557 1.252 -2.055 1.00 98.19 133 TYR A C 1
ATOM 1022 O O . TYR A 1 133 ? 1.977 0.563 -2.991 1.00 98.19 133 TYR A O 1
ATOM 1030 N N . HIS A 1 134 ? 2.201 1.315 -0.887 1.00 98.25 134 HIS A N 1
ATOM 1031 C CA . HIS A 1 134 ? 3.459 0.614 -0.640 1.00 98.25 134 HIS A CA 1
ATOM 1032 C C . HIS A 1 134 ? 3.297 -0.912 -0.602 1.00 98.25 134 HIS A C 1
ATOM 1034 O O . HIS A 1 134 ? 4.203 -1.625 -1.041 1.00 98.25 134 HIS A O 1
ATOM 1040 N N . LEU A 1 135 ? 2.139 -1.416 -0.166 1.00 98.44 135 LEU A N 1
ATOM 1041 C CA . LEU A 1 135 ? 1.793 -2.836 -0.212 1.00 98.44 135 LEU A CA 1
ATOM 1042 C C . LEU A 1 135 ? 1.616 -3.339 -1.656 1.00 98.44 135 LEU A C 1
ATOM 1044 O O . LEU A 1 135 ? 2.225 -4.343 -2.023 1.00 98.44 135 LEU A O 1
ATOM 1048 N N . VAL A 1 136 ? 0.880 -2.613 -2.505 1.00 98.19 136 VAL A N 1
ATOM 1049 C CA . VAL A 1 136 ? 0.728 -2.953 -3.934 1.00 98.19 136 VAL A CA 1
ATOM 1050 C C . VAL A 1 136 ? 2.069 -2.868 -4.674 1.00 98.19 136 VAL A C 1
ATOM 1052 O O . VAL A 1 136 ? 2.381 -3.738 -5.487 1.00 98.19 136 VAL A O 1
ATOM 1055 N N . ALA A 1 137 ? 2.916 -1.884 -4.350 1.00 97.19 137 ALA A N 1
ATOM 1056 C CA . ALA A 1 137 ? 4.274 -1.801 -4.890 1.00 97.19 137 ALA A CA 1
ATOM 1057 C C . ALA A 1 137 ? 5.172 -2.972 -4.448 1.00 97.19 137 ALA A C 1
ATOM 1059 O O . ALA A 1 137 ? 6.043 -3.401 -5.210 1.00 97.19 137 ALA A O 1
ATOM 1060 N N . LEU A 1 138 ? 4.961 -3.514 -3.243 1.00 97.81 138 LEU A N 1
ATOM 1061 C CA . LEU A 1 138 ? 5.640 -4.721 -2.773 1.00 97.81 138 LEU A CA 1
ATOM 1062 C C . LEU A 1 138 ? 5.152 -5.972 -3.518 1.00 97.81 138 LEU A C 1
ATOM 1064 O O . LEU A 1 138 ? 5.994 -6.766 -3.931 1.00 97.81 138 LEU A O 1
ATOM 1068 N N . TRP A 1 139 ? 3.841 -6.127 -3.740 1.00 98.00 139 TRP A N 1
ATOM 1069 C CA . TRP A 1 139 ? 3.275 -7.230 -4.533 1.00 98.00 139 TRP A CA 1
ATOM 1070 C C . TRP A 1 139 ? 3.800 -7.224 -5.968 1.00 98.00 139 TRP A C 1
ATOM 1072 O O . TRP A 1 139 ? 4.349 -8.228 -6.415 1.00 98.00 139 TRP A O 1
ATOM 1082 N N . HIS A 1 140 ? 3.744 -6.070 -6.640 1.00 96.69 140 HIS A N 1
ATOM 1083 C CA . HIS A 1 140 ? 4.244 -5.902 -8.006 1.00 96.69 140 HIS A CA 1
ATOM 1084 C C . HIS A 1 140 ? 5.728 -6.278 -8.110 1.00 96.69 140 HIS A C 1
ATOM 1086 O O . HIS A 1 140 ? 6.130 -7.043 -8.983 1.00 96.69 140 HIS A O 1
ATOM 1092 N N . ARG A 1 141 ? 6.548 -5.818 -7.156 1.00 94.38 141 ARG A N 1
ATOM 1093 C CA . ARG A 1 141 ? 7.970 -6.178 -7.085 1.00 94.38 141 ARG A CA 1
ATOM 1094 C C . ARG A 1 141 ? 8.209 -7.666 -6.776 1.00 94.38 141 ARG A C 1
ATOM 1096 O O . ARG A 1 141 ? 9.241 -8.203 -7.175 1.00 94.38 141 ARG A O 1
ATOM 1103 N N . ALA A 1 142 ? 7.310 -8.311 -6.038 1.00 95.06 142 ALA A N 1
ATOM 1104 C CA . ALA A 1 142 ? 7.384 -9.732 -5.704 1.00 95.06 142 ALA A CA 1
ATOM 1105 C C . ALA A 1 142 ? 6.805 -10.652 -6.797 1.00 95.06 142 ALA A C 1
ATOM 1107 O O . ALA A 1 142 ? 6.957 -11.866 -6.683 1.00 95.06 142 ALA A O 1
ATOM 1108 N N . GLY A 1 143 ? 6.164 -10.099 -7.834 1.00 95.75 143 GLY A N 1
ATOM 1109 C CA . GLY A 1 143 ? 5.452 -10.872 -8.855 1.00 95.75 143 GLY A CA 1
ATOM 1110 C C . GLY A 1 143 ? 4.170 -11.536 -8.339 1.00 95.75 143 GLY A C 1
ATOM 1111 O O . GLY A 1 143 ? 3.780 -12.570 -8.869 1.00 95.75 143 GLY A O 1
ATOM 1112 N N . ILE A 1 144 ? 3.555 -10.977 -7.291 1.00 97.50 144 ILE A N 1
ATOM 1113 C CA . ILE A 1 144 ? 2.300 -11.462 -6.696 1.00 97.50 144 ILE A CA 1
ATOM 1114 C C . ILE A 1 144 ? 1.140 -10.707 -7.342 1.00 97.50 144 ILE A C 1
ATOM 1116 O O . ILE A 1 144 ? 1.130 -9.475 -7.303 1.00 97.50 144 ILE A O 1
ATOM 1120 N N . ASP A 1 145 ? 0.156 -11.423 -7.885 1.00 95.88 145 ASP A N 1
ATOM 1121 C CA . ASP A 1 145 ? -1.045 -10.801 -8.441 1.00 95.88 145 ASP A CA 1
ATOM 1122 C C . ASP A 1 145 ? -2.028 -10.410 -7.313 1.00 95.88 145 ASP A C 1
ATOM 1124 O O . ASP A 1 145 ? -2.211 -11.183 -6.363 1.00 95.88 145 ASP A O 1
ATOM 1128 N N . PRO A 1 146 ? -2.686 -9.234 -7.366 1.00 96.00 146 PRO A N 1
ATOM 1129 C CA . PRO A 1 146 ? -3.764 -8.896 -6.437 1.00 96.00 146 PRO A CA 1
ATOM 1130 C C . PRO A 1 146 ? -4.858 -9.973 -6.327 1.00 96.00 146 PRO A C 1
ATOM 1132 O O . PRO A 1 146 ? -5.379 -10.186 -5.230 1.00 96.00 146 PRO A O 1
ATOM 1135 N N . ASP A 1 147 ? -5.170 -10.703 -7.405 1.00 95.06 147 ASP A N 1
ATOM 1136 C CA . ASP A 1 147 ? -6.185 -11.766 -7.388 1.00 95.06 147 ASP A CA 1
ATOM 1137 C C . ASP A 1 147 ? -5.813 -12.961 -6.491 1.00 95.06 147 ASP A C 1
ATOM 1139 O O . ASP A 1 147 ? -6.712 -13.590 -5.914 1.00 95.06 147 ASP A O 1
ATOM 1143 N N . ASP A 1 148 ? -4.520 -13.236 -6.281 1.00 96.94 148 ASP A N 1
ATOM 1144 C CA . ASP A 1 148 ? -4.056 -14.239 -5.311 1.00 96.94 148 ASP A CA 1
ATOM 1145 C C . ASP A 1 148 ? -4.404 -13.799 -3.880 1.00 96.94 148 ASP A C 1
ATOM 1147 O O . ASP A 1 148 ? -4.937 -14.574 -3.079 1.00 96.94 148 ASP A O 1
ATOM 1151 N N . VAL A 1 149 ? -4.178 -12.516 -3.571 1.00 96.44 149 VAL A N 1
ATOM 1152 C CA . VAL A 1 149 ? -4.496 -11.916 -2.265 1.00 96.44 149 VAL A CA 1
ATOM 1153 C C . VAL A 1 149 ? -6.006 -11.898 -2.034 1.00 96.44 149 VAL A C 1
ATOM 1155 O O . VAL A 1 149 ? -6.471 -12.263 -0.950 1.00 96.44 149 VAL A O 1
ATOM 1158 N N . TRP A 1 150 ? -6.795 -11.543 -3.051 1.00 94.56 150 TRP A N 1
ATOM 1159 C CA . TRP A 1 150 ? -8.256 -11.590 -2.970 1.00 94.56 150 TRP A CA 1
ATOM 1160 C C . TRP A 1 150 ? -8.780 -13.020 -2.804 1.00 94.56 150 TRP A C 1
ATOM 1162 O O . TRP A 1 150 ? -9.768 -13.231 -2.098 1.00 94.56 150 TRP A O 1
ATOM 1172 N N . THR A 1 151 ? -8.113 -14.014 -3.392 1.00 94.94 151 THR A N 1
ATOM 1173 C CA . THR A 1 151 ? -8.458 -15.436 -3.231 1.00 94.94 151 THR A CA 1
ATOM 1174 C C . THR A 1 151 ? -8.186 -15.924 -1.812 1.00 94.94 151 THR A C 1
ATOM 1176 O O . THR A 1 151 ? -9.073 -16.519 -1.197 1.00 94.94 151 THR A O 1
ATOM 1179 N N . GLU A 1 152 ? -7.029 -15.588 -1.242 1.00 95.12 152 GLU A N 1
ATOM 1180 C CA . GLU A 1 152 ? -6.707 -15.880 0.159 1.00 95.12 152 GLU A CA 1
ATOM 1181 C C . GLU A 1 152 ? -7.675 -15.175 1.129 1.00 95.12 152 GLU A C 1
ATOM 1183 O O . GLU A 1 152 ? -8.156 -15.778 2.092 1.00 95.12 152 GLU A O 1
ATOM 1188 N N . MET A 1 153 ? -8.045 -13.916 0.864 1.00 93.12 153 MET A N 1
ATOM 1189 C CA . MET A 1 153 ? -9.033 -13.200 1.682 1.00 93.12 153 MET A CA 1
ATOM 1190 C C . MET A 1 153 ? -10.425 -13.844 1.635 1.00 93.12 153 MET A C 1
ATOM 1192 O O . MET A 1 153 ? -11.074 -13.935 2.679 1.00 93.12 153 MET A O 1
ATOM 1196 N N . ARG A 1 154 ? -10.873 -14.331 0.468 1.00 92.94 154 ARG A N 1
ATOM 1197 C CA . ARG A 1 154 ? -12.124 -15.104 0.337 1.00 92.94 154 ARG A CA 1
ATOM 1198 C C . ARG A 1 154 ? -12.055 -16.413 1.130 1.00 92.94 154 ARG A C 1
ATOM 1200 O O . ARG A 1 154 ? -12.925 -16.659 1.959 1.00 92.94 154 ARG A O 1
ATOM 1207 N N . CYS A 1 155 ? -10.972 -17.178 0.983 1.00 90.88 155 CYS A N 1
ATOM 1208 C CA . CYS A 1 155 ? -10.734 -18.416 1.735 1.00 90.88 155 CYS A CA 1
ATOM 1209 C C . CYS A 1 155 ? -10.815 -18.204 3.264 1.00 90.88 155 CYS A C 1
ATOM 1211 O O . CYS A 1 155 ? -11.484 -18.956 3.986 1.00 90.88 155 CYS A O 1
ATOM 1213 N N . ARG A 1 156 ? -10.201 -17.122 3.768 1.00 88.44 156 ARG A N 1
ATOM 1214 C CA . ARG A 1 156 ? -10.299 -16.719 5.182 1.00 88.44 156 ARG A CA 1
ATOM 1215 C C . ARG A 1 156 ? -11.712 -16.313 5.582 1.00 88.44 156 ARG A C 1
ATOM 1217 O O . ARG A 1 156 ? -12.161 -16.713 6.653 1.00 88.44 156 ARG A O 1
ATOM 1224 N N . ALA A 1 157 ? -12.412 -15.546 4.748 1.00 88.44 157 ALA A N 1
ATOM 1225 C CA . ALA A 1 157 ? -13.788 -15.125 5.002 1.00 88.44 157 ALA A CA 1
ATOM 1226 C C . ALA A 1 157 ? -14.757 -16.315 5.100 1.00 88.44 157 ALA A C 1
ATOM 1228 O O . ALA A 1 157 ? -15.605 -16.325 5.993 1.00 88.44 157 ALA A O 1
ATOM 1229 N N . ASP A 1 158 ? -14.596 -17.330 4.251 1.00 87.38 158 ASP A N 1
ATOM 1230 C CA . ASP A 1 158 ? -15.410 -18.551 4.276 1.00 87.38 158 ASP A CA 1
ATOM 1231 C C . ASP A 1 158 ? -15.107 -19.416 5.513 1.00 87.38 158 ASP A C 1
ATOM 1233 O O . ASP A 1 158 ? -16.017 -19.961 6.142 1.00 87.38 158 ASP A O 1
ATOM 1237 N N . THR A 1 159 ? -13.832 -19.494 5.909 1.00 84.38 159 THR A N 1
ATOM 1238 C CA . THR A 1 159 ? -13.367 -20.322 7.037 1.00 84.38 159 THR A CA 1
ATOM 1239 C C . THR A 1 159 ? -13.653 -19.696 8.409 1.00 84.38 159 THR A C 1
ATOM 1241 O O . THR A 1 159 ? -14.043 -20.390 9.351 1.00 84.38 159 THR A O 1
ATOM 1244 N N . LEU A 1 160 ? -13.440 -18.384 8.547 1.00 82.56 160 LEU A N 1
ATOM 1245 C CA . LEU A 1 160 ? -13.483 -17.656 9.824 1.00 82.56 160 LEU A CA 1
ATOM 1246 C C . LEU A 1 160 ? -14.752 -16.800 9.983 1.00 82.56 160 LEU A C 1
ATOM 1248 O O . LEU A 1 160 ? -15.120 -16.443 11.102 1.00 82.56 160 LEU A O 1
ATOM 1252 N N . GLY A 1 161 ? -15.447 -16.504 8.882 1.00 77.00 161 GLY A N 1
ATOM 1253 C CA . GLY A 1 161 ? -16.468 -15.462 8.804 1.00 77.00 161 GLY A CA 1
ATOM 1254 C C . GLY A 1 161 ? -15.838 -14.080 8.594 1.00 77.00 161 GLY A C 1
ATOM 1255 O O . GLY A 1 161 ? -14.869 -13.726 9.260 1.00 77.00 161 GLY A O 1
ATOM 1256 N N . ILE A 1 162 ? -16.436 -13.265 7.715 1.00 69.50 162 ILE A N 1
ATOM 1257 C CA . ILE A 1 162 ? -15.974 -11.901 7.352 1.00 69.50 162 ILE A CA 1
ATOM 1258 C C . ILE A 1 162 ? -15.729 -10.997 8.582 1.00 69.50 162 ILE A C 1
ATOM 1260 O O . ILE A 1 162 ? -14.891 -10.104 8.541 1.00 69.50 162 ILE A O 1
ATOM 1264 N N . ALA A 1 163 ? -16.455 -11.240 9.676 1.00 65.19 163 ALA A N 1
ATOM 1265 C CA . ALA A 1 163 ? -16.277 -10.583 10.970 1.00 65.19 163 ALA A CA 1
ATOM 1266 C C . ALA A 1 163 ? -16.556 -11.579 12.115 1.00 65.19 163 ALA A C 1
ATOM 1268 O O . ALA A 1 163 ? -17.502 -11.399 12.880 1.00 65.19 163 ALA A O 1
ATOM 1269 N N . GLU A 1 164 ? -15.833 -12.708 12.134 1.00 55.94 164 GLU A N 1
ATOM 1270 C CA . GLU A 1 164 ? -15.923 -13.818 13.120 1.00 55.94 164 GLU A CA 1
ATOM 1271 C C . GLU A 1 164 ? -17.285 -14.543 13.216 1.00 55.94 164 GLU A C 1
ATOM 1273 O O . GLU A 1 164 ? -17.445 -15.564 13.893 1.00 55.94 164 GLU A O 1
ATOM 1278 N N . LYS A 1 165 ? -18.294 -14.064 12.487 1.00 49.75 165 LYS A N 1
ATOM 1279 C CA . LYS A 1 165 ? -19.618 -14.671 12.394 1.00 49.75 165 LYS A CA 1
ATOM 1280 C C . LYS A 1 165 ? -19.582 -15.859 11.431 1.00 49.75 165 LYS A C 1
ATOM 1282 O O . LYS A 1 165 ? -19.949 -15.723 10.263 1.00 49.75 165 LYS A O 1
ATOM 1287 N N . ARG A 1 166 ? -19.137 -17.020 11.931 1.00 50.41 166 ARG A N 1
ATOM 1288 C CA . ARG A 1 166 ? -19.130 -18.295 11.188 1.00 50.41 166 ARG A CA 1
ATOM 1289 C C . ARG A 1 166 ? -20.462 -18.517 10.449 1.00 50.41 166 ARG A C 1
ATOM 1291 O O . ARG A 1 166 ? -21.517 -18.300 11.061 1.00 50.41 166 ARG A O 1
ATOM 1298 N N . PRO A 1 167 ? -20.453 -19.002 9.192 1.00 54.75 167 PRO A N 1
ATOM 1299 C CA . PRO A 1 167 ? -21.673 -19.394 8.498 1.00 54.75 167 PRO A CA 1
ATOM 1300 C C . PRO A 1 167 ? -22.450 -20.408 9.342 1.00 54.75 167 PRO A C 1
ATOM 1302 O O . PRO A 1 167 ? -21.966 -21.505 9.626 1.00 54.75 167 PRO A O 1
ATOM 1305 N N . LYS A 1 168 ? -23.655 -20.041 9.792 1.00 55.00 168 LYS A N 1
ATOM 1306 C CA . LYS A 1 168 ? -24.476 -20.953 10.590 1.00 55.00 168 LYS A CA 1
ATOM 1307 C C . LYS A 1 168 ? -24.988 -22.053 9.668 1.00 55.00 168 LYS A C 1
ATOM 1309 O O . LYS A 1 168 ? -25.925 -21.824 8.902 1.00 55.00 168 LYS A O 1
ATOM 1314 N N . ALA A 1 169 ? -24.367 -23.230 9.751 1.00 59.47 169 ALA A N 1
ATOM 1315 C CA . ALA A 1 169 ? -24.852 -24.431 9.091 1.00 59.47 169 ALA A CA 1
ATOM 1316 C C . ALA A 1 169 ? -26.350 -24.577 9.389 1.00 59.47 169 ALA A C 1
ATOM 1318 O O . ALA A 1 169 ? -26.765 -24.550 10.553 1.00 59.47 169 ALA A O 1
ATOM 1319 N N . ARG A 1 170 ? -27.170 -24.676 8.337 1.00 50.69 170 ARG A N 1
ATOM 1320 C CA . ARG A 1 170 ? -28.599 -24.933 8.499 1.00 50.69 170 ARG A CA 1
ATOM 1321 C C . ARG A 1 170 ? -28.748 -26.363 8.998 1.00 50.69 170 ARG A C 1
ATOM 1323 O O . ARG A 1 170 ? -28.746 -27.299 8.208 1.00 50.69 170 ARG A O 1
ATOM 1330 N N . SER A 1 171 ? -28.874 -26.520 10.310 1.00 51.53 171 SER A N 1
ATOM 1331 C CA . SER A 1 171 ? -29.384 -27.744 10.909 1.00 51.53 171 SER A CA 1
ATOM 1332 C C . SER A 1 171 ? -30.836 -27.910 10.451 1.00 51.53 171 SER A C 1
ATOM 1334 O O . SER A 1 171 ? -31.739 -27.352 11.080 1.00 51.53 171 SER A O 1
ATOM 1336 N N . ASP A 1 172 ? -31.059 -28.623 9.341 1.00 58.66 172 ASP A N 1
ATOM 1337 C CA . ASP A 1 172 ? -32.396 -29.031 8.885 1.00 58.66 172 ASP A CA 1
ATOM 1338 C C . ASP A 1 172 ? -32.919 -30.127 9.824 1.00 58.66 172 ASP A C 1
ATOM 1340 O O . ASP A 1 172 ? -33.015 -31.304 9.486 1.00 58.66 172 ASP A O 1
ATOM 1344 N N . HIS A 1 173 ? -33.194 -29.737 11.069 1.00 59.62 173 HIS A N 1
ATOM 1345 C CA . HIS A 1 173 ? -33.795 -30.595 12.075 1.00 59.62 173 HIS A CA 1
ATOM 1346 C C . HIS A 1 173 ? -35.313 -30.585 11.892 1.00 59.62 173 HIS A C 1
ATOM 1348 O O . HIS A 1 173 ? -36.071 -30.101 12.735 1.00 59.62 173 HIS A O 1
ATOM 1354 N N . ARG A 1 174 ? -35.757 -31.139 10.758 1.00 56.50 174 ARG A N 1
ATOM 1355 C CA . ARG A 1 174 ? -37.124 -31.646 10.631 1.00 56.50 174 ARG A CA 1
ATOM 1356 C C . ARG A 1 174 ? -37.243 -32.860 11.534 1.00 56.50 174 ARG A C 1
ATOM 1358 O O . ARG A 1 174 ? -37.028 -33.988 11.099 1.00 56.50 174 ARG A O 1
ATOM 1365 N N . ASN A 1 175 ? -37.595 -32.622 12.793 1.00 56.91 175 ASN A N 1
ATOM 1366 C CA . ASN A 1 175 ? -38.201 -33.679 13.585 1.00 56.91 175 ASN A CA 1
ATOM 1367 C C . ASN A 1 175 ? -39.470 -34.135 12.852 1.00 56.91 175 ASN A C 1
ATOM 1369 O O . ASN A 1 175 ? -40.335 -33.291 12.591 1.00 56.91 175 ASN A O 1
ATOM 1373 N N . PRO A 1 176 ? -39.615 -35.428 12.513 1.00 64.62 176 PRO A N 1
ATOM 1374 C CA . PRO A 1 176 ? -40.927 -35.950 12.177 1.00 64.62 176 PRO A CA 1
ATOM 1375 C C . PRO A 1 176 ? -41.837 -35.777 13.408 1.00 64.62 176 PRO A C 1
ATOM 1377 O O . PRO A 1 176 ? -41.366 -35.924 14.541 1.00 64.62 176 PRO A O 1
ATOM 1380 N N . PRO A 1 177 ? -43.119 -35.419 13.227 1.00 59.81 177 PRO A N 1
ATOM 1381 C CA . PRO A 1 177 ? -44.027 -35.235 14.351 1.00 59.81 177 PRO A CA 1
ATOM 1382 C C . PRO A 1 177 ? -44.215 -36.562 15.106 1.00 59.81 177 PRO A C 1
ATOM 1384 O O . PRO A 1 177 ? -44.241 -37.619 14.470 1.00 59.81 177 PRO A O 1
ATOM 1387 N N . PRO A 1 178 ? -44.372 -36.538 16.442 1.00 55.97 178 PRO A N 1
ATOM 1388 C CA . PRO A 1 178 ? -44.622 -37.752 17.203 1.00 55.97 178 PRO A CA 1
ATOM 1389 C C . PRO A 1 178 ? -45.958 -38.364 16.774 1.00 55.97 178 PRO A C 1
ATOM 1391 O O . PRO A 1 178 ? -47.010 -37.727 16.863 1.00 55.97 178 PRO A O 1
ATOM 1394 N N . THR A 1 179 ? -45.915 -39.615 16.321 1.00 55.41 179 THR A N 1
ATOM 1395 C CA . THR A 1 179 ? -47.109 -40.421 16.071 1.00 55.41 179 THR A CA 1
ATOM 1396 C C . THR A 1 179 ? -47.860 -40.614 17.382 1.00 55.41 179 THR A C 1
ATOM 1398 O O . THR A 1 179 ? -47.364 -41.278 18.292 1.00 55.41 179 THR A O 1
ATOM 1401 N N . LYS A 1 180 ? -49.064 -40.047 17.479 1.00 48.19 180 LYS A N 1
ATOM 1402 C CA . LYS A 1 180 ? -50.007 -40.419 18.531 1.00 48.19 180 LYS A CA 1
ATOM 1403 C C . LYS A 1 180 ? -50.473 -41.851 18.280 1.00 48.19 180 LYS A C 1
ATOM 1405 O O . LYS A 1 180 ? -51.222 -42.085 17.335 1.00 48.19 180 LYS A O 1
ATOM 1410 N N . THR A 1 181 ? -50.065 -42.777 19.136 1.00 51.06 181 THR A N 1
ATOM 1411 C CA . THR A 1 181 ? -50.772 -44.049 19.291 1.00 51.06 181 THR A CA 1
ATOM 1412 C C . THR A 1 181 ? -51.966 -43.794 20.207 1.00 51.06 181 THR A C 1
ATOM 1414 O O . THR A 1 181 ? -51.825 -43.756 21.427 1.00 51.06 181 THR A O 1
ATOM 1417 N N . GLU A 1 182 ? -53.123 -43.536 19.606 1.00 48.56 182 GLU A N 1
ATOM 1418 C CA . GLU A 1 182 ? -54.425 -43.725 20.253 1.00 48.56 182 GLU A CA 1
ATOM 1419 C C . GLU A 1 182 ? -54.923 -45.143 19.914 1.00 48.56 182 GLU A C 1
ATOM 1421 O O . GLU A 1 182 ? -54.554 -45.658 18.859 1.00 48.56 182 GLU A O 1
ATOM 1426 N N . GLN A 1 183 ? -55.797 -45.703 20.766 1.00 46.53 183 GLN A N 1
ATOM 1427 C CA . GLN A 1 183 ? -56.452 -47.026 20.645 1.00 46.53 183 GLN A CA 1
ATOM 1428 C C . GLN A 1 183 ? -55.537 -48.218 21.037 1.00 46.53 183 GLN A C 1
ATOM 1430 O O . GLN A 1 183 ? -54.373 -48.270 20.641 1.00 46.53 183 GLN A O 1
ATOM 1435 N N . GLU A 1 184 ? -55.983 -49.193 21.840 1.00 43.38 184 GLU A N 1
ATOM 1436 C CA . GLU A 1 184 ? -57.284 -49.388 22.525 1.00 43.38 184 GLU A CA 1
ATOM 1437 C C . GLU A 1 184 ? -57.088 -50.169 23.841 1.00 43.38 184 GLU A C 1
ATOM 1439 O O . GLU A 1 184 ? -56.182 -51.035 23.871 1.00 43.38 184 GLU A O 1
#

Organism: NCBI:txid1437360

pLDDT: mean 71.09, std 25.69, range [30.44, 98.81]

InterPro domains:
  IPR008179 Phosphoribosyl-ATP pyrophosphohydrolase [TIGR03188] (83-153)
  IPR008179 Phosphoribosyl-ATP pyrophosphohydrolase [cd11534] (72-153)
  IPR021130 Phosphoribosyl-ATP pyrophosphohydrolase-like [PF01503] (75-154)

Secondary structure (DSSP, 8-state):
------TT------------------------------------------------------PPP--PPPHHHHHHHHHHT--TTT-HHHHHHHTS-HHHHHHHHHHHHHHHHHHHHTT-HHHHHHHHHHHHHHHHHHHHHHT--HHHHHHHHHHHHHHH-TTS----------PPPP------